Protein AF-E3FJJ0-F1 (afdb_monomer_lite)

pLDDT: mean 83.26, std 15.56, range [29.94, 98.06]

Secondary structure (DSSP, 8-state):
--GGG-SEE---EE-TTS-EEEEEE-TT-TTTSEEEEEE-TTS-EEEEEEETTTTEEEEEESSTT---HHHHHHHGGG-TTPEEEEEE-S--------------PPPHHHHHHHHHHHHHHH-HHHHHHS---HHHHHHHHHHHHHHHHHTTT--SSPPPPS--SSHHHHHHHHHHHHHHHHHHHHSTTTHHHHHHHHHHHHHHHHHHHHT-

Structure (mmCIF, N/CA/C/O backbone):
data_AF-E3FJJ0-F1
#
_entry.id   AF-E3FJJ0-F1
#
loop_
_atom_site.group_PDB
_atom_site.id
_atom_site.type_symbol
_atom_site.label_atom_id
_atom_site.label_alt_id
_atom_site.label_comp_id
_atom_site.label_asym_id
_atom_site.label_entity_id
_atom_site.label_seq_id
_atom_site.pdbx_PDB_ins_code
_atom_site.Cartn_x
_atom_site.Cartn_y
_atom_site.Cartn_z
_atom_site.occupancy
_atom_site.B_iso_or_equiv
_atom_site.auth_seq_id
_atom_site.auth_comp_id
_atom_site.auth_asym_id
_atom_site.auth_atom_id
_atom_site.pdbx_PDB_model_num
ATOM 1 N N . MET A 1 1 ? 20.495 -14.506 -7.116 1.00 55.94 1 MET A N 1
ATOM 2 C CA . MET A 1 1 ? 20.223 -13.178 -6.521 1.00 55.94 1 MET A CA 1
ATOM 3 C C . MET A 1 1 ? 18.806 -12.677 -6.814 1.00 55.94 1 MET A C 1
ATOM 5 O O . MET A 1 1 ? 18.034 -12.691 -5.878 1.00 55.94 1 MET A O 1
ATOM 9 N N . PHE A 1 2 ? 18.407 -12.335 -8.053 1.00 54.75 2 PHE A N 1
ATOM 10 C CA . PHE A 1 2 ? 17.029 -11.868 -8.350 1.00 54.75 2 PHE A CA 1
ATOM 11 C C . PHE A 1 2 ? 15.942 -12.953 -8.187 1.00 54.75 2 PHE A C 1
ATOM 13 O O . PHE A 1 2 ? 14.999 -12.770 -7.432 1.00 54.75 2 PHE A O 1
ATOM 20 N N . VAL A 1 3 ? 16.098 -14.121 -8.824 1.00 53.50 3 VAL A N 1
ATOM 21 C CA . VAL A 1 3 ? 15.109 -15.226 -8.748 1.00 53.50 3 VAL A CA 1
ATOM 22 C C . VAL A 1 3 ? 14.965 -15.773 -7.319 1.00 53.50 3 VAL A C 1
ATOM 24 O O . VAL A 1 3 ? 13.879 -16.120 -6.871 1.00 53.50 3 VAL A O 1
ATOM 27 N N . GLU A 1 4 ? 16.062 -15.770 -6.562 1.00 58.56 4 GLU A N 1
ATOM 28 C CA . GLU A 1 4 ? 16.095 -16.189 -5.154 1.00 58.56 4 GLU A CA 1
ATOM 29 C C . GLU A 1 4 ? 15.441 -15.176 -4.201 1.00 58.56 4 GLU A C 1
ATOM 31 O O . GLU A 1 4 ? 15.345 -15.443 -3.002 1.00 58.56 4 GLU A O 1
ATOM 36 N N . SER A 1 5 ? 15.048 -14.002 -4.704 1.00 57.12 5 SER A N 1
ATOM 37 C CA . SER A 1 5 ? 14.314 -12.984 -3.956 1.00 57.12 5 SER A CA 1
ATOM 38 C C . SER A 1 5 ? 12.801 -13.120 -4.101 1.00 57.12 5 SER A C 1
ATOM 40 O O . SER A 1 5 ? 12.104 -12.401 -3.414 1.00 57.12 5 SER A O 1
ATOM 42 N N . PHE A 1 6 ? 12.264 -14.042 -4.906 1.00 67.06 6 PHE A N 1
ATOM 43 C CA . PHE A 1 6 ? 10.812 -14.212 -5.096 1.00 67.06 6 PHE A CA 1
ATOM 44 C C . PHE A 1 6 ? 10.247 -15.450 -4.390 1.00 67.06 6 PHE A C 1
ATOM 46 O O . PHE A 1 6 ? 9.400 -16.157 -4.925 1.00 67.06 6 PHE A O 1
ATOM 53 N N . THR A 1 7 ? 10.698 -15.745 -3.170 1.00 68.12 7 THR A N 1
ATOM 54 C CA . THR A 1 7 ? 10.050 -16.818 -2.386 1.00 68.12 7 THR A CA 1
ATOM 55 C C . THR A 1 7 ? 8.663 -16.412 -1.883 1.00 68.12 7 THR A C 1
ATOM 57 O O . THR A 1 7 ? 7.837 -17.271 -1.593 1.00 68.12 7 THR A O 1
ATOM 60 N N . VAL A 1 8 ? 8.420 -15.103 -1.773 1.00 74.25 8 VAL A N 1
ATOM 61 C CA . VAL A 1 8 ? 7.126 -14.483 -1.486 1.00 74.25 8 VAL A CA 1
ATOM 62 C C . VAL A 1 8 ? 6.927 -13.373 -2.508 1.00 74.25 8 VAL A C 1
ATOM 64 O O . VAL A 1 8 ? 7.844 -12.582 -2.727 1.00 74.25 8 VAL A O 1
ATOM 67 N N . THR A 1 9 ? 5.750 -13.311 -3.121 1.00 81.50 9 THR A N 1
ATOM 68 C CA . THR A 1 9 ? 5.342 -12.232 -4.027 1.00 81.50 9 THR A CA 1
ATOM 69 C C . THR A 1 9 ? 4.331 -11.333 -3.331 1.00 81.50 9 THR A C 1
ATOM 71 O O . THR A 1 9 ? 3.422 -11.828 -2.662 1.00 81.50 9 THR A O 1
ATOM 74 N N . ALA A 1 10 ? 4.471 -10.025 -3.515 1.00 82.06 10 ALA A N 1
ATOM 75 C CA . ALA A 1 10 ? 3.417 -9.071 -3.208 1.00 82.06 10 ALA A CA 1
ATOM 76 C C . ALA A 1 10 ? 2.239 -9.238 -4.181 1.00 82.06 10 ALA A C 1
ATOM 78 O O . ALA A 1 10 ? 2.319 -9.996 -5.155 1.00 82.06 10 ALA A O 1
ATOM 79 N N . THR A 1 11 ? 1.158 -8.497 -3.944 1.00 80.56 11 THR A N 1
ATOM 80 C CA . THR A 1 11 ? 0.045 -8.433 -4.895 1.00 80.56 11 THR A CA 1
ATOM 81 C C . THR A 1 11 ? 0.529 -7.802 -6.208 1.00 80.56 11 THR A C 1
ATOM 83 O O . THR A 1 11 ? 1.066 -6.691 -6.168 1.00 80.56 11 THR A O 1
ATOM 86 N N . PRO A 1 12 ? 0.361 -8.470 -7.367 1.00 86.44 12 PRO A N 1
ATOM 87 C CA . PRO A 1 12 ? 0.659 -7.864 -8.660 1.00 86.44 12 PRO A CA 1
ATOM 88 C C . PRO A 1 12 ? -0.188 -6.610 -8.881 1.00 86.44 12 PRO A C 1
ATOM 90 O O . PRO A 1 12 ? -1.366 -6.582 -8.522 1.00 86.44 12 PRO A O 1
ATOM 93 N N . VAL A 1 13 ? 0.396 -5.591 -9.502 1.00 87.88 13 VAL A N 1
ATOM 94 C CA . VAL A 1 13 ? -0.273 -4.315 -9.772 1.00 87.88 13 VAL A CA 1
ATOM 95 C C . VAL A 1 13 ? -0.387 -4.129 -11.276 1.00 87.88 13 VAL A C 1
ATOM 97 O O . VAL A 1 13 ? 0.613 -4.202 -11.987 1.00 87.88 13 VAL A O 1
ATOM 100 N N . LEU A 1 14 ? -1.609 -3.905 -11.755 1.00 87.75 14 LEU A N 1
ATOM 101 C CA . LEU A 1 14 ? -1.843 -3.442 -13.117 1.00 87.75 14 LEU A CA 1
ATOM 102 C C . LEU A 1 14 ? -1.582 -1.935 -13.145 1.00 87.75 14 LEU A C 1
ATOM 104 O O . LEU A 1 14 ? -2.262 -1.186 -12.449 1.00 87.75 14 LEU A O 1
ATOM 108 N N . LEU A 1 15 ? -0.588 -1.520 -13.918 1.00 88.75 15 LEU A N 1
ATOM 109 C CA . LEU A 1 15 ? -0.223 -0.123 -14.103 1.00 88.75 15 LEU A CA 1
ATOM 110 C C . LEU A 1 15 ? -1.226 0.563 -15.033 1.00 88.75 15 LEU A C 1
ATOM 112 O O . LEU A 1 15 ? -1.860 -0.076 -15.882 1.00 88.75 15 LEU A O 1
ATOM 116 N N . LYS A 1 16 ? -1.362 1.883 -14.912 1.00 84.31 16 LYS A N 1
ATOM 117 C CA . LYS A 1 16 ? -2.322 2.658 -15.714 1.00 84.31 16 LYS A CA 1
ATOM 118 C C . LYS A 1 16 ? -1.991 2.678 -17.203 1.00 84.31 16 LYS A C 1
ATOM 120 O O . LYS A 1 16 ? -2.891 2.853 -18.020 1.00 84.31 16 LYS A O 1
ATOM 125 N N . ASP A 1 17 ? -0.727 2.472 -17.555 1.00 80.00 17 ASP A N 1
ATOM 126 C CA . ASP A 1 17 ? -0.265 2.317 -18.937 1.00 80.00 17 ASP A CA 1
ATOM 127 C C . ASP A 1 17 ? -0.516 0.908 -19.515 1.00 80.00 17 ASP A C 1
ATOM 129 O O . ASP A 1 17 ? -0.184 0.639 -20.671 1.00 80.00 17 ASP A O 1
ATOM 133 N N . GLY A 1 18 ? -1.137 0.016 -18.736 1.00 84.06 18 GLY A N 1
ATOM 134 C CA . GLY A 1 18 ? -1.428 -1.365 -19.109 1.00 84.06 18 GLY A CA 1
ATOM 135 C C . GLY A 1 18 ? -0.291 -2.345 -18.818 1.00 84.06 18 GLY A C 1
ATOM 136 O O . GLY A 1 18 ? -0.446 -3.534 -19.102 1.00 84.06 18 GLY A O 1
ATOM 137 N N . GLY A 1 19 ? 0.833 -1.881 -18.263 1.00 88.56 19 GLY A N 1
ATOM 138 C CA . GLY A 1 19 ? 1.906 -2.739 -17.778 1.00 88.56 19 GLY A CA 1
ATOM 139 C C . GLY A 1 19 ? 1.531 -3.503 -16.507 1.00 88.56 19 GLY A C 1
ATOM 140 O O . GLY A 1 19 ? 0.537 -3.221 -15.840 1.00 88.56 19 GLY A O 1
ATOM 141 N N . ILE A 1 20 ? 2.346 -4.488 -16.143 1.00 90.62 20 ILE A N 1
ATOM 142 C CA . ILE A 1 20 ? 2.210 -5.246 -14.898 1.00 90.62 20 ILE A CA 1
ATOM 143 C C . ILE A 1 20 ? 3.471 -5.051 -14.070 1.00 90.62 20 ILE A C 1
ATOM 145 O O . ILE A 1 20 ? 4.582 -5.324 -14.528 1.00 90.62 20 ILE A O 1
ATOM 149 N N . PHE A 1 21 ? 3.284 -4.636 -12.824 1.00 92.56 21 PHE A N 1
ATOM 150 C CA . PHE A 1 21 ? 4.319 -4.602 -11.808 1.00 92.56 21 PHE A CA 1
ATOM 151 C C . PHE A 1 21 ? 4.179 -5.798 -10.861 1.00 92.56 21 PHE A C 1
ATOM 153 O O . PHE A 1 21 ? 3.092 -6.125 -10.381 1.00 92.56 21 PHE A O 1
ATOM 160 N N . LEU A 1 22 ? 5.310 -6.418 -10.543 1.00 91.44 22 LEU A N 1
ATOM 161 C CA . LEU A 1 22 ? 5.437 -7.475 -9.550 1.00 91.44 22 LEU A CA 1
ATOM 162 C C . LEU A 1 22 ? 6.608 -7.146 -8.628 1.00 91.44 22 LEU A C 1
ATOM 164 O O . LEU A 1 22 ? 7.686 -6.792 -9.099 1.00 91.44 22 LEU A O 1
ATOM 168 N N . ASP A 1 23 ? 6.455 -7.352 -7.326 1.00 91.25 23 ASP A N 1
ATOM 169 C CA . ASP A 1 23 ? 7.599 -7.401 -6.423 1.00 91.25 23 ASP A CA 1
ATOM 170 C C . ASP A 1 23 ? 7.531 -8.588 -5.472 1.00 91.25 23 ASP A C 1
ATOM 172 O O . ASP A 1 23 ? 6.503 -9.250 -5.325 1.00 91.25 23 ASP A O 1
ATOM 176 N N . GLY A 1 24 ? 8.667 -8.901 -4.868 1.00 87.06 24 GLY A N 1
ATOM 177 C CA . GLY A 1 24 ? 8.796 -10.035 -3.975 1.00 87.06 24 GLY A CA 1
ATOM 178 C C . GLY A 1 24 ? 10.035 -9.958 -3.105 1.00 87.06 24 GLY A C 1
ATOM 179 O O . GLY A 1 24 ? 10.915 -9.115 -3.301 1.00 87.06 24 GLY A O 1
ATOM 180 N N . TRP A 1 25 ? 10.074 -10.824 -2.100 1.00 88.06 25 TRP A N 1
ATOM 181 C CA . TRP A 1 25 ? 11.173 -10.920 -1.144 1.00 88.06 25 TRP A CA 1
ATOM 182 C C . TRP A 1 25 ? 11.403 -12.347 -0.636 1.00 88.06 25 TRP A C 1
ATOM 184 O O . TRP A 1 25 ? 10.596 -13.273 -0.802 1.00 88.06 25 TRP A O 1
ATOM 194 N N . ARG A 1 26 ? 12.539 -12.515 0.046 1.00 81.94 26 ARG A N 1
ATOM 195 C CA . ARG A 1 26 ? 12.822 -13.705 0.854 1.00 81.94 26 ARG A CA 1
ATOM 196 C C . ARG A 1 26 ? 11.934 -13.741 2.092 1.00 81.94 26 ARG A C 1
ATOM 198 O O . ARG A 1 26 ? 11.801 -12.718 2.759 1.00 81.94 26 ARG A O 1
ATOM 205 N N . VAL A 1 27 ? 11.371 -14.901 2.436 1.00 78.38 27 VAL A N 1
ATOM 206 C CA . VAL A 1 27 ? 10.541 -15.088 3.647 1.00 78.38 27 VAL A CA 1
ATOM 207 C C . VAL A 1 27 ? 11.200 -14.433 4.868 1.00 78.38 27 VAL A C 1
ATOM 209 O O . VAL A 1 27 ? 12.319 -14.780 5.225 1.00 78.38 27 VAL A O 1
ATOM 212 N N . GLY A 1 28 ? 10.503 -13.483 5.502 1.00 75.62 28 GLY A N 1
ATOM 213 C CA . GLY A 1 28 ? 10.994 -12.756 6.683 1.00 75.62 28 GLY A CA 1
ATOM 214 C C . GLY A 1 28 ? 11.868 -11.523 6.402 1.00 75.62 28 GLY A C 1
ATOM 215 O O . GLY A 1 28 ? 12.219 -10.819 7.344 1.00 75.62 28 GLY A O 1
ATOM 216 N N . TYR A 1 29 ? 12.175 -11.215 5.137 1.00 77.50 29 TYR A N 1
ATOM 217 C CA . TYR A 1 29 ? 13.139 -10.179 4.733 1.00 77.50 29 TYR A CA 1
ATOM 218 C C . TYR A 1 29 ? 12.563 -9.159 3.733 1.00 77.50 29 TYR A C 1
ATOM 220 O O . TYR A 1 29 ? 13.276 -8.683 2.845 1.00 77.50 29 TYR A O 1
ATOM 228 N N . SER A 1 30 ? 11.287 -8.786 3.882 1.00 74.44 30 SER A N 1
ATOM 229 C CA . SER A 1 30 ? 10.591 -7.841 2.983 1.00 74.44 30 SER A CA 1
ATOM 230 C C . SER A 1 30 ? 11.259 -6.469 2.859 1.00 74.44 30 SER A C 1
ATOM 232 O O . SER A 1 30 ? 11.130 -5.812 1.828 1.00 74.44 30 SER A O 1
ATOM 234 N N . GLY A 1 31 ? 12.011 -6.055 3.882 1.00 74.38 31 GLY A N 1
ATOM 235 C CA . GLY A 1 31 ? 12.781 -4.812 3.889 1.00 74.38 31 GLY A CA 1
ATOM 236 C C . GLY A 1 31 ? 14.275 -4.963 3.595 1.00 74.38 31 GLY A C 1
ATOM 237 O O . GLY A 1 31 ? 14.975 -3.966 3.710 1.00 74.38 31 GLY A O 1
ATOM 238 N N . GLN A 1 32 ? 14.787 -6.166 3.289 1.00 73.12 32 GLN A N 1
ATOM 239 C CA . GLN A 1 32 ? 16.240 -6.407 3.194 1.00 73.12 32 GLN A CA 1
ATOM 240 C C . GLN A 1 32 ? 16.717 -6.987 1.852 1.00 73.12 32 GLN A C 1
ATOM 242 O O . GLN A 1 32 ? 17.761 -6.583 1.349 1.00 73.12 32 GLN A O 1
ATOM 247 N N . HIS A 1 33 ? 15.958 -7.909 1.252 1.00 76.12 33 HIS A N 1
ATOM 248 C CA . HIS A 1 33 ? 16.325 -8.556 -0.017 1.00 76.12 33 HIS A CA 1
ATOM 249 C C . HIS A 1 33 ? 15.103 -8.690 -0.918 1.00 76.12 33 HIS A C 1
ATOM 251 O O . HIS A 1 33 ? 14.601 -9.793 -1.160 1.00 76.12 33 HIS A O 1
ATOM 257 N N . ALA A 1 34 ? 14.610 -7.546 -1.378 1.00 87.25 34 ALA A N 1
ATOM 258 C CA . ALA A 1 34 ? 13.439 -7.463 -2.232 1.00 87.25 34 ALA A CA 1
ATOM 259 C C . ALA A 1 34 ? 13.839 -7.216 -3.689 1.00 87.25 34 ALA A C 1
ATOM 261 O O . ALA A 1 34 ? 14.862 -6.591 -3.975 1.00 87.25 34 ALA A O 1
ATOM 262 N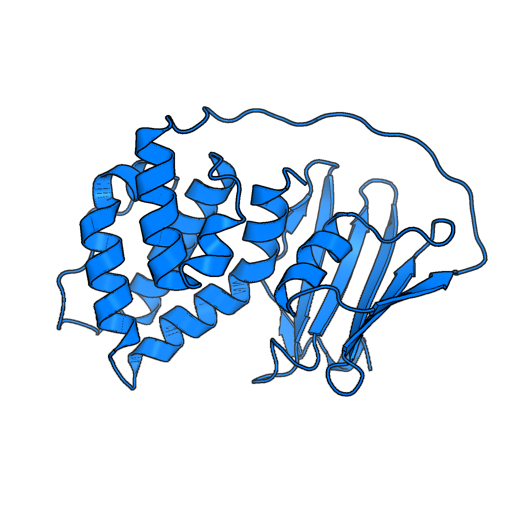 N . ALA A 1 35 ? 13.011 -7.693 -4.605 1.00 90.00 35 ALA A N 1
ATOM 263 C CA . ALA A 1 35 ? 13.167 -7.508 -6.033 1.00 90.00 35 ALA A CA 1
ATOM 264 C C . ALA A 1 35 ? 11.846 -7.054 -6.654 1.00 90.00 35 ALA A C 1
ATOM 266 O O . ALA A 1 35 ? 10.778 -7.402 -6.157 1.00 90.00 35 ALA A O 1
ATOM 267 N N . ALA A 1 36 ? 11.933 -6.280 -7.728 1.00 91.81 36 ALA A N 1
ATOM 268 C CA . ALA A 1 36 ? 10.800 -5.781 -8.489 1.00 91.81 36 ALA A CA 1
ATOM 269 C C . ALA A 1 36 ? 10.988 -6.074 -9.977 1.00 91.81 36 ALA A C 1
ATOM 271 O O . ALA A 1 36 ? 12.112 -6.096 -10.479 1.00 91.81 36 ALA A O 1
ATOM 272 N N . PHE A 1 37 ? 9.881 -6.280 -10.672 1.00 90.69 37 PHE A N 1
ATOM 273 C CA . PHE A 1 37 ? 9.799 -6.527 -12.099 1.00 90.69 37 PHE A CA 1
ATOM 274 C C . PHE A 1 37 ? 8.647 -5.716 -12.683 1.00 90.69 37 PHE A C 1
ATOM 276 O O . PHE A 1 37 ? 7.576 -5.634 -12.083 1.00 90.69 37 PHE A O 1
ATOM 283 N N . VAL A 1 38 ? 8.869 -5.143 -13.856 1.00 90.81 38 VAL A N 1
ATOM 284 C CA . VAL A 1 38 ? 7.849 -4.480 -14.663 1.00 90.81 38 VAL A CA 1
ATOM 285 C C . VAL A 1 38 ? 7.869 -5.106 -16.042 1.00 90.81 38 VAL A C 1
ATOM 287 O O . VAL A 1 38 ? 8.940 -5.268 -16.632 1.00 90.81 38 VAL A O 1
ATOM 290 N N . HIS A 1 39 ? 6.686 -5.421 -16.550 1.00 88.94 39 HIS A N 1
ATOM 291 C CA . HIS A 1 39 ? 6.464 -5.730 -17.952 1.00 88.94 39 HIS A CA 1
ATOM 292 C C . HIS A 1 39 ? 5.472 -4.724 -18.523 1.00 88.94 39 HIS A C 1
ATOM 294 O O . HIS A 1 39 ? 4.305 -4.735 -18.136 1.00 88.94 39 HIS A O 1
ATOM 300 N N . ASP A 1 40 ? 5.940 -3.850 -19.406 1.00 86.19 40 ASP A N 1
ATOM 301 C CA . ASP A 1 40 ? 5.101 -2.837 -20.042 1.00 86.19 40 ASP A CA 1
ATOM 302 C C . ASP A 1 40 ? 4.176 -3.476 -21.084 1.00 86.19 40 ASP A C 1
ATOM 304 O O . ASP A 1 40 ? 4.490 -4.512 -21.678 1.00 86.19 40 ASP A O 1
ATOM 308 N N . ALA A 1 41 ? 3.063 -2.806 -21.384 1.00 84.69 41 ALA A N 1
ATOM 309 C CA . ALA A 1 41 ? 2.149 -3.220 -22.449 1.00 84.69 41 ALA A CA 1
ATOM 310 C C . ALA A 1 41 ? 2.811 -3.268 -23.842 1.00 84.69 41 ALA A C 1
ATOM 312 O O . ALA A 1 41 ? 2.355 -4.001 -24.721 1.00 84.69 41 ALA A O 1
ATOM 313 N N . ASP A 1 42 ? 3.887 -2.503 -24.054 1.00 80.25 42 ASP A N 1
ATOM 314 C CA . ASP A 1 42 ? 4.672 -2.501 -25.293 1.00 80.25 42 ASP A CA 1
ATOM 315 C C . ASP A 1 42 ? 5.741 -3.611 -25.351 1.00 80.25 42 ASP A C 1
ATOM 317 O O . ASP A 1 42 ? 6.485 -3.712 -26.330 1.00 80.25 42 ASP A O 1
ATOM 321 N N . GLY A 1 43 ? 5.791 -4.473 -24.332 1.00 80.19 43 GLY A N 1
ATOM 322 C CA . GLY A 1 43 ? 6.674 -5.629 -24.249 1.00 80.19 43 GLY A CA 1
ATOM 323 C C . GLY A 1 43 ? 8.028 -5.353 -23.594 1.00 80.19 43 GLY A C 1
ATOM 324 O O . GLY A 1 43 ? 8.787 -6.306 -23.399 1.00 80.19 43 GLY A O 1
ATOM 325 N N . ARG A 1 44 ? 8.342 -4.100 -23.230 1.00 82.44 44 ARG A N 1
ATOM 326 C CA . ARG A 1 44 ? 9.582 -3.768 -22.508 1.00 82.44 44 ARG A CA 1
ATOM 327 C C . ARG A 1 44 ? 9.588 -4.381 -21.118 1.00 82.44 44 ARG A C 1
ATOM 329 O O . ARG A 1 44 ? 8.539 -4.603 -20.506 1.00 82.44 44 ARG A O 1
ATOM 336 N N . THR A 1 45 ? 10.786 -4.636 -20.600 1.00 85.69 45 THR A N 1
ATOM 337 C CA . THR A 1 45 ? 10.935 -5.144 -19.234 1.00 85.69 45 THR A CA 1
ATOM 338 C C . THR A 1 45 ? 11.932 -4.343 -18.421 1.00 85.69 45 THR A C 1
ATOM 340 O O . THR A 1 45 ? 12.968 -3.893 -18.910 1.00 85.69 45 THR A O 1
ATOM 343 N N . TYR A 1 46 ? 11.616 -4.194 -17.141 1.00 88.62 46 TYR A N 1
ATOM 344 C CA . TYR A 1 46 ? 12.496 -3.578 -16.163 1.00 88.62 46 TYR A CA 1
ATOM 345 C C . TYR A 1 46 ? 12.562 -4.472 -14.938 1.00 88.62 46 TYR A C 1
ATOM 347 O O . TYR A 1 46 ? 11.580 -5.095 -14.542 1.00 88.62 46 TYR A O 1
ATOM 355 N N . ALA A 1 47 ? 13.724 -4.522 -14.310 1.00 88.56 47 ALA A N 1
ATOM 356 C CA . ALA A 1 47 ? 13.924 -5.262 -13.081 1.00 88.56 47 ALA A CA 1
ATOM 357 C C . ALA A 1 47 ? 14.717 -4.417 -12.093 1.00 88.56 47 ALA A C 1
ATOM 359 O O . ALA A 1 47 ? 15.537 -3.579 -12.468 1.00 88.56 47 ALA A O 1
ATOM 360 N N . ALA A 1 48 ? 14.509 -4.649 -10.809 1.00 89.94 48 ALA A N 1
ATOM 361 C CA . ALA A 1 48 ? 15.347 -4.077 -9.777 1.00 89.94 48 ALA A CA 1
ATOM 362 C C . ALA A 1 48 ? 15.505 -5.021 -8.594 1.00 89.94 48 ALA A C 1
ATOM 364 O O . ALA A 1 48 ? 14.674 -5.892 -8.349 1.00 89.94 48 ALA A O 1
ATOM 365 N N . TYR A 1 49 ? 16.586 -4.833 -7.850 1.00 88.31 49 TYR A N 1
ATOM 366 C CA . TYR A 1 49 ? 16.855 -5.527 -6.599 1.00 88.31 49 TYR A CA 1
ATOM 367 C C . TYR A 1 49 ? 17.416 -4.539 -5.576 1.00 88.31 49 TYR A C 1
ATOM 369 O O . TYR A 1 49 ? 18.239 -3.686 -5.917 1.00 88.31 49 TYR A O 1
ATOM 377 N N . PHE A 1 50 ? 16.958 -4.657 -4.332 1.00 88.38 50 PHE A N 1
ATOM 378 C CA . PHE A 1 50 ? 17.440 -3.868 -3.208 1.00 88.38 50 PHE A CA 1
ATOM 379 C C . PHE A 1 50 ? 18.499 -4.642 -2.424 1.00 88.38 50 PHE A C 1
ATOM 381 O O . PHE A 1 50 ? 18.236 -5.726 -1.902 1.00 88.38 50 PHE A O 1
ATOM 388 N N . ASP A 1 51 ? 19.684 -4.048 -2.328 1.00 83.00 51 ASP A N 1
ATOM 389 C CA . ASP A 1 51 ? 20.795 -4.498 -1.502 1.00 83.00 51 ASP A CA 1
ATOM 390 C C . ASP A 1 51 ? 20.791 -3.717 -0.182 1.00 83.00 51 ASP A C 1
ATOM 392 O O . ASP A 1 51 ? 21.281 -2.584 -0.118 1.00 83.00 51 ASP A O 1
ATOM 396 N N . ALA A 1 52 ? 20.231 -4.312 0.872 1.00 81.44 52 ALA A N 1
ATOM 397 C CA . ALA A 1 52 ? 20.164 -3.668 2.180 1.00 81.44 52 ALA A CA 1
ATOM 398 C C . ALA A 1 52 ? 21.517 -3.494 2.867 1.00 81.44 52 ALA A C 1
ATOM 400 O O . ALA A 1 52 ? 21.662 -2.565 3.658 1.00 81.44 52 ALA A O 1
ATOM 401 N N . GLU A 1 53 ? 22.513 -4.332 2.565 1.00 81.62 53 GLU A N 1
ATOM 402 C CA . GLU A 1 53 ? 23.854 -4.181 3.145 1.00 81.62 53 GLU A CA 1
ATOM 403 C C . GLU A 1 53 ? 24.508 -2.886 2.668 1.00 81.62 53 GLU A C 1
ATOM 405 O O . GLU A 1 53 ? 25.282 -2.257 3.389 1.00 81.62 53 GLU A O 1
ATOM 410 N N . ARG A 1 54 ? 24.186 -2.479 1.437 1.00 78.19 54 ARG A N 1
ATOM 411 C CA . ARG A 1 54 ? 24.757 -1.293 0.797 1.00 78.19 54 ARG A CA 1
ATOM 412 C C . ARG A 1 54 ? 23.795 -0.115 0.729 1.00 78.19 54 ARG A C 1
ATOM 414 O O . ARG A 1 54 ? 24.221 0.961 0.318 1.00 78.19 54 ARG A O 1
ATOM 421 N N . GLY A 1 55 ? 22.527 -0.315 1.086 1.00 83.19 55 GLY A N 1
ATOM 422 C CA . GLY A 1 55 ? 21.471 0.683 0.943 1.00 83.19 55 GLY A CA 1
ATOM 423 C C . GLY A 1 55 ? 21.289 1.128 -0.508 1.00 83.19 55 GLY A C 1
ATOM 424 O O . GLY A 1 55 ? 21.160 2.325 -0.759 1.00 83.19 55 GLY A O 1
ATOM 425 N N . LYS A 1 56 ? 21.340 0.191 -1.469 1.00 84.44 56 LYS A N 1
ATOM 426 C CA . LYS A 1 56 ? 21.283 0.507 -2.909 1.00 84.44 56 LYS A CA 1
ATOM 427 C C . LYS A 1 56 ? 20.180 -0.244 -3.629 1.00 84.44 56 LYS A C 1
ATOM 429 O O . LYS A 1 56 ? 20.003 -1.442 -3.426 1.00 84.44 56 LYS A O 1
ATOM 434 N N . VAL A 1 57 ? 19.506 0.439 -4.547 1.00 87.00 57 VAL A N 1
ATOM 435 C CA . VAL A 1 57 ? 18.659 -0.190 -5.563 1.00 87.00 57 VAL A CA 1
ATOM 436 C C . VAL A 1 57 ? 19.482 -0.339 -6.830 1.00 87.00 57 VAL A C 1
ATOM 438 O O . VAL A 1 57 ? 19.993 0.634 -7.378 1.00 87.00 57 VAL A O 1
ATOM 441 N N . ILE A 1 58 ? 19.602 -1.570 -7.308 1.00 86.75 58 ILE A N 1
ATOM 442 C CA . ILE A 1 58 ? 20.221 -1.877 -8.593 1.00 86.75 58 ILE A CA 1
ATOM 443 C C . ILE A 1 58 ? 19.085 -2.109 -9.580 1.00 86.75 58 ILE A C 1
ATOM 445 O O . ILE A 1 58 ? 18.338 -3.072 -9.422 1.00 86.75 58 ILE A O 1
ATOM 449 N N . SER A 1 59 ? 18.950 -1.229 -10.569 1.00 85.19 59 SER A N 1
ATOM 450 C CA . SER A 1 59 ? 17.914 -1.291 -11.599 1.00 85.19 59 SER A CA 1
ATOM 451 C C . SER A 1 59 ? 18.511 -1.663 -12.957 1.00 85.19 59 SER A C 1
ATOM 453 O O . SER A 1 59 ? 19.602 -1.218 -13.321 1.00 85.19 59 SER A O 1
ATOM 455 N N . PHE A 1 60 ? 17.771 -2.491 -13.683 1.00 83.62 60 PHE A N 1
ATOM 456 C CA . PHE A 1 60 ? 18.045 -3.008 -15.014 1.00 83.62 60 PHE A CA 1
ATOM 457 C C . PHE A 1 60 ? 16.845 -2.683 -15.904 1.00 83.62 60 PHE A C 1
ATOM 459 O O . PHE A 1 60 ? 15.702 -2.782 -15.450 1.00 83.62 60 PHE A O 1
ATOM 466 N N . GLY A 1 61 ? 17.082 -2.325 -17.159 1.00 73.06 61 GLY A N 1
ATOM 467 C CA . GLY A 1 61 ? 15.992 -2.127 -18.105 1.00 73.06 61 GLY A CA 1
ATOM 468 C C . GLY A 1 61 ? 16.445 -1.600 -19.454 1.00 73.06 61 GLY A C 1
ATOM 469 O O . GLY A 1 61 ? 17.589 -1.166 -19.620 1.00 73.06 61 GLY A O 1
ATOM 470 N N . ASP A 1 62 ? 15.499 -1.619 -20.387 1.00 63.50 62 ASP A N 1
ATOM 471 C CA . ASP A 1 62 ? 15.739 -1.362 -21.809 1.00 63.50 62 ASP A CA 1
ATOM 472 C C . ASP A 1 62 ? 16.047 0.118 -22.124 1.00 63.50 62 ASP A C 1
ATOM 474 O O . ASP A 1 62 ? 16.622 0.430 -23.164 1.00 63.50 62 ASP A O 1
ATOM 478 N N . VAL A 1 63 ? 15.712 1.068 -21.235 1.00 59.56 63 VAL A N 1
ATOM 479 C CA . VAL A 1 63 ? 15.816 2.512 -21.527 1.00 59.56 63 VAL A CA 1
ATOM 480 C C . VAL A 1 63 ? 16.956 3.201 -20.769 1.00 59.56 63 VAL A C 1
ATOM 482 O O . VAL A 1 63 ? 16.803 3.650 -19.635 1.00 59.56 63 VAL A O 1
ATOM 485 N N . GLY A 1 64 ? 18.087 3.388 -21.459 1.00 54.22 64 GLY A N 1
ATOM 486 C CA . GLY A 1 64 ? 18.910 4.613 -21.425 1.00 54.22 64 GLY A CA 1
ATOM 487 C C . GLY A 1 64 ? 19.359 5.177 -20.070 1.00 54.22 64 GLY A C 1
ATOM 488 O O . GLY A 1 64 ? 19.591 6.381 -19.975 1.00 54.22 64 GLY A O 1
ATOM 489 N N . GLY A 1 65 ? 19.461 4.357 -19.022 1.00 59.03 65 GLY A N 1
ATOM 490 C CA . GLY A 1 65 ? 19.814 4.839 -17.687 1.00 59.03 65 GLY A CA 1
ATOM 491 C C . GLY A 1 65 ? 18.720 5.694 -17.035 1.00 59.03 65 GLY A C 1
ATOM 492 O O . GLY A 1 65 ? 19.031 6.643 -16.322 1.00 59.03 65 GLY A O 1
ATOM 493 N N . ARG A 1 66 ? 17.439 5.395 -17.273 1.00 69.81 66 ARG A N 1
ATOM 494 C CA . ARG A 1 66 ? 16.334 5.918 -16.454 1.00 69.81 66 ARG A CA 1
ATOM 495 C C . ARG A 1 66 ? 15.660 4.755 -15.743 1.00 69.81 66 ARG A C 1
ATOM 497 O O . ARG A 1 66 ? 15.448 3.700 -16.329 1.00 69.81 66 ARG A O 1
ATOM 504 N N . ILE A 1 67 ? 15.361 4.950 -14.469 1.00 82.75 67 ILE A N 1
ATOM 505 C CA . ILE A 1 67 ? 14.612 3.981 -13.675 1.00 82.75 67 ILE A CA 1
ATOM 506 C C . ILE A 1 67 ? 13.123 4.089 -14.036 1.00 82.75 67 ILE A C 1
ATOM 508 O O . ILE A 1 67 ? 12.619 5.176 -14.315 1.00 82.75 67 ILE A O 1
ATOM 512 N N . HIS A 1 68 ? 12.429 2.953 -14.074 1.00 87.44 68 HIS A N 1
ATOM 513 C CA . HIS A 1 68 ? 10.995 2.926 -14.350 1.00 87.44 68 HIS A CA 1
ATOM 514 C C . HIS A 1 68 ? 10.207 3.563 -13.184 1.00 87.44 68 HIS A C 1
ATOM 516 O O . HIS A 1 68 ? 10.505 3.226 -12.033 1.00 87.44 68 HIS A O 1
ATOM 522 N N . PRO A 1 69 ? 9.177 4.404 -13.415 1.00 88.62 69 PRO A N 1
ATOM 523 C CA . PRO A 1 69 ? 8.426 5.073 -12.341 1.00 88.62 69 PRO A CA 1
ATOM 524 C C . PRO A 1 69 ? 7.831 4.120 -11.291 1.00 88.62 69 PRO A C 1
ATOM 526 O O . PRO A 1 69 ? 7.870 4.402 -10.095 1.00 88.62 69 PRO A O 1
ATOM 529 N N . ALA A 1 70 ? 7.348 2.945 -11.709 1.00 89.81 70 ALA A N 1
ATOM 530 C CA . ALA A 1 70 ? 6.873 1.917 -10.776 1.00 89.81 70 ALA A CA 1
ATOM 531 C C . ALA A 1 70 ? 8.001 1.364 -9.875 1.00 89.81 70 ALA A C 1
ATOM 533 O O . ALA A 1 70 ? 7.786 1.097 -8.693 1.00 89.81 70 ALA A O 1
ATOM 534 N N . ILE A 1 71 ? 9.231 1.254 -10.398 1.00 90.50 71 ILE A N 1
ATOM 535 C CA . ILE A 1 71 ? 10.407 0.853 -9.611 1.00 90.50 71 ILE A CA 1
ATOM 536 C C . ILE A 1 71 ? 10.823 1.985 -8.661 1.00 90.50 71 ILE A C 1
ATOM 538 O O . ILE A 1 71 ? 11.169 1.709 -7.513 1.00 90.50 71 ILE A O 1
ATOM 542 N N . GLU A 1 72 ? 10.747 3.251 -9.080 1.00 89.31 72 GLU A N 1
ATOM 543 C CA . GLU A 1 72 ? 10.943 4.390 -8.169 1.00 89.31 72 GLU A CA 1
ATOM 544 C C . GLU A 1 72 ? 9.924 4.369 -7.021 1.00 89.31 72 GLU A C 1
ATOM 546 O O . GLU A 1 72 ? 10.291 4.557 -5.860 1.00 89.31 72 GLU A O 1
ATOM 551 N N . GLY A 1 73 ? 8.651 4.097 -7.331 1.00 88.12 73 GLY A N 1
ATOM 552 C CA . GLY A 1 73 ? 7.585 3.944 -6.342 1.00 88.12 73 GLY A CA 1
ATOM 553 C C . GLY A 1 73 ? 7.852 2.813 -5.360 1.00 88.12 73 GLY A C 1
ATOM 554 O O . GLY A 1 73 ? 7.793 3.014 -4.146 1.00 88.12 73 GLY A O 1
ATOM 555 N N . TRP A 1 74 ? 8.242 1.648 -5.871 1.00 91.75 74 TRP A N 1
ATOM 556 C CA . TRP A 1 74 ? 8.669 0.518 -5.053 1.00 91.75 74 TRP A CA 1
ATOM 557 C C . TRP A 1 74 ? 9.850 0.873 -4.145 1.00 91.75 74 TRP A C 1
ATOM 559 O O . TRP A 1 74 ? 9.794 0.571 -2.954 1.00 91.75 74 TRP A O 1
ATOM 569 N N . ALA A 1 75 ? 10.878 1.558 -4.657 1.00 90.06 75 ALA A N 1
ATOM 570 C CA . ALA A 1 75 ? 12.092 1.896 -3.910 1.00 90.06 75 ALA A CA 1
ATOM 571 C C . ALA A 1 75 ? 11.824 2.764 -2.666 1.00 90.06 75 ALA A C 1
ATOM 573 O O . ALA A 1 75 ? 12.539 2.645 -1.668 1.00 90.06 75 ALA A O 1
ATOM 574 N N . ARG A 1 76 ? 10.752 3.573 -2.663 1.00 87.75 76 ARG A N 1
ATOM 575 C CA . ARG A 1 76 ? 10.354 4.393 -1.501 1.00 87.75 76 ARG A CA 1
ATOM 576 C C . ARG A 1 76 ? 10.030 3.575 -0.251 1.00 87.75 76 ARG A C 1
ATOM 578 O O . ARG A 1 76 ? 10.054 4.113 0.857 1.00 87.75 76 ARG A O 1
ATOM 585 N N . ARG A 1 77 ? 9.782 2.266 -0.375 1.00 85.44 77 ARG A N 1
ATOM 586 C CA . ARG A 1 77 ? 9.559 1.394 0.788 1.00 85.44 77 ARG A CA 1
ATOM 587 C C . ARG A 1 77 ? 10.780 1.255 1.701 1.00 85.44 77 ARG A C 1
ATOM 589 O O . ARG A 1 77 ? 10.598 0.888 2.858 1.00 85.44 77 ARG A O 1
ATOM 596 N N . PHE A 1 78 ? 11.991 1.509 1.198 1.00 85.94 78 PHE A N 1
ATOM 597 C CA . PHE A 1 78 ? 13.240 1.269 1.931 1.00 85.94 78 PHE A CA 1
ATOM 598 C C . PHE A 1 78 ? 13.778 2.508 2.673 1.00 85.94 78 PHE A C 1
ATOM 600 O O . PHE A 1 78 ? 14.760 2.386 3.399 1.00 85.94 78 PHE A O 1
ATOM 607 N N . GLY A 1 79 ? 13.130 3.676 2.549 1.00 70.19 79 GLY A N 1
ATOM 608 C CA . GLY A 1 79 ? 13.500 4.907 3.267 1.00 70.19 79 GLY A CA 1
ATOM 609 C C . GLY A 1 79 ? 14.088 6.031 2.386 1.00 70.19 79 GLY A C 1
ATOM 610 O O . GLY A 1 79 ? 14.019 5.944 1.160 1.00 70.19 79 GLY A O 1
ATOM 611 N N . PRO A 1 80 ? 14.603 7.126 2.993 1.00 63.09 80 PRO A N 1
ATOM 612 C CA . PRO A 1 80 ? 15.146 8.300 2.287 1.00 63.09 80 PRO A CA 1
ATOM 613 C C . PRO A 1 80 ? 16.482 8.008 1.570 1.00 63.09 80 PRO A C 1
ATOM 615 O O . PRO A 1 80 ? 17.113 6.995 1.857 1.00 63.09 80 PRO A O 1
ATOM 618 N N . PRO A 1 81 ? 16.897 8.885 0.631 1.00 60.81 81 PRO A N 1
ATOM 619 C CA . PRO A 1 81 ? 17.154 8.505 -0.757 1.00 60.81 81 PRO A CA 1
ATOM 620 C C . PRO A 1 81 ? 18.094 7.302 -0.862 1.00 60.81 81 PRO A C 1
ATOM 622 O O . PRO A 1 81 ? 19.278 7.376 -0.543 1.00 60.81 81 PRO A O 1
ATOM 625 N N . VAL A 1 82 ? 17.529 6.195 -1.333 1.00 66.94 82 VAL A N 1
ATOM 626 C CA . VAL A 1 82 ? 18.285 4.998 -1.683 1.00 66.94 82 VAL A CA 1
ATOM 627 C C . VAL A 1 82 ? 19.148 5.310 -2.903 1.00 66.94 82 VAL A C 1
ATOM 629 O O . VAL A 1 82 ? 18.647 5.859 -3.886 1.00 66.94 82 VAL A O 1
ATOM 632 N N . ASP A 1 83 ? 20.427 4.941 -2.861 1.00 77.69 83 ASP A N 1
ATOM 633 C CA . ASP A 1 83 ? 21.315 5.094 -4.012 1.00 77.69 83 ASP A CA 1
ATOM 634 C C . ASP A 1 83 ? 20.819 4.202 -5.156 1.00 77.69 83 ASP A C 1
ATOM 636 O O . ASP A 1 83 ? 20.788 2.972 -5.039 1.00 77.69 83 ASP A O 1
ATOM 640 N N . ILE A 1 84 ? 20.457 4.816 -6.281 1.00 78.38 84 ILE A N 1
ATOM 641 C CA . ILE A 1 84 ? 20.028 4.093 -7.478 1.00 78.38 84 ILE A CA 1
ATOM 642 C C . ILE A 1 84 ? 21.241 3.873 -8.381 1.00 78.38 84 ILE A C 1
ATOM 644 O O . ILE A 1 84 ? 21.862 4.817 -8.868 1.00 78.38 84 ILE A O 1
ATOM 648 N N . ILE A 1 85 ? 21.559 2.607 -8.636 1.00 79.31 85 ILE A N 1
ATOM 649 C CA . ILE A 1 85 ? 22.546 2.189 -9.629 1.00 79.31 85 ILE A CA 1
ATOM 650 C C . ILE A 1 85 ? 21.802 1.673 -10.853 1.00 79.31 85 ILE A C 1
ATOM 652 O O . ILE A 1 85 ? 21.074 0.684 -10.779 1.00 79.31 85 ILE A O 1
ATOM 656 N N . LEU A 1 86 ? 22.043 2.312 -11.992 1.00 76.69 86 LEU A N 1
ATOM 657 C CA . LEU A 1 86 ? 21.478 1.927 -13.279 1.00 76.69 86 LEU A CA 1
ATOM 658 C C . LEU A 1 86 ? 22.461 1.029 -14.028 1.00 76.69 86 LEU A C 1
ATOM 660 O O . LEU A 1 86 ? 23.627 1.386 -14.211 1.00 76.69 86 LEU A O 1
ATOM 664 N N . LYS A 1 87 ? 21.990 -0.130 -14.481 1.00 72.62 87 LYS A N 1
ATOM 665 C CA . LYS A 1 87 ? 22.714 -1.009 -15.401 1.00 72.62 87 LYS A CA 1
ATOM 666 C C . LYS A 1 87 ? 21.922 -1.111 -16.699 1.00 72.62 87 LYS A C 1
ATOM 668 O O . LYS A 1 87 ? 20.812 -1.629 -16.703 1.00 72.62 87 LYS A O 1
ATOM 673 N N . ALA A 1 88 ? 22.495 -0.580 -17.776 1.00 58.53 88 ALA A N 1
ATOM 674 C CA . ALA A 1 88 ? 21.884 -0.610 -19.100 1.00 58.53 88 ALA A CA 1
ATOM 675 C C . ALA A 1 88 ? 22.132 -1.955 -19.802 1.00 58.53 88 ALA A C 1
ATOM 677 O O . ALA A 1 88 ? 23.236 -2.498 -19.711 1.00 58.53 88 ALA A O 1
ATOM 678 N N . ASP A 1 89 ? 21.129 -2.432 -20.536 1.00 53.34 89 ASP A N 1
ATOM 679 C CA . ASP A 1 89 ? 21.260 -3.462 -21.572 1.00 53.34 89 ASP A CA 1
ATOM 680 C C . ASP A 1 89 ? 21.379 -2.750 -22.948 1.00 53.34 89 ASP A C 1
ATOM 682 O O . ASP A 1 89 ? 20.665 -1.766 -23.161 1.00 53.34 89 ASP A O 1
ATOM 686 N N . PRO A 1 90 ? 22.290 -3.114 -23.882 1.00 41.75 90 PRO A N 1
ATOM 687 C CA . PRO A 1 90 ? 22.645 -2.252 -25.023 1.00 41.75 90 PRO A CA 1
ATOM 688 C C . PRO A 1 90 ? 21.604 -2.106 -26.149 1.00 41.75 90 PRO A C 1
ATOM 690 O O . PRO A 1 90 ? 21.944 -1.564 -27.204 1.00 41.75 90 PRO A O 1
ATOM 693 N N . ALA A 1 91 ? 20.366 -2.575 -25.994 1.00 39.03 91 ALA A N 1
ATOM 694 C CA . ALA A 1 91 ? 19.387 -2.591 -27.076 1.00 39.03 91 ALA A CA 1
ATOM 695 C C . ALA A 1 91 ? 18.206 -1.624 -26.853 1.00 39.03 91 ALA A C 1
ATOM 697 O O . ALA A 1 91 ? 17.295 -1.900 -26.089 1.00 39.03 91 ALA A O 1
ATOM 698 N N . ALA A 1 92 ? 18.182 -0.580 -27.696 1.00 42.75 92 ALA A N 1
ATOM 699 C CA . ALA A 1 92 ? 16.996 0.113 -28.230 1.00 42.75 92 ALA A CA 1
ATOM 700 C C . ALA A 1 92 ? 16.481 1.434 -27.595 1.00 42.75 92 ALA A C 1
ATOM 702 O O . ALA A 1 92 ? 16.924 1.923 -26.563 1.00 42.75 92 ALA A O 1
ATOM 703 N N . ARG A 1 93 ? 15.626 2.087 -28.406 1.00 44.81 93 ARG A N 1
ATOM 704 C CA . ARG A 1 93 ? 15.197 3.504 -28.455 1.00 44.81 93 ARG A CA 1
ATOM 705 C C . ARG A 1 93 ? 13.884 3.766 -27.693 1.00 44.81 93 ARG A C 1
ATOM 707 O O . ARG A 1 93 ? 13.040 2.887 -27.596 1.00 44.81 93 ARG A O 1
ATOM 714 N N . ALA A 1 94 ? 13.679 5.019 -27.269 1.00 38.44 94 ALA A N 1
ATOM 715 C CA . ALA A 1 94 ? 12.521 5.494 -26.493 1.00 38.44 94 ALA A CA 1
ATOM 716 C C . ALA A 1 94 ? 11.340 6.023 -27.342 1.00 38.44 94 ALA A C 1
ATOM 718 O O . ALA A 1 94 ? 11.575 6.606 -28.405 1.00 38.44 94 ALA A O 1
ATOM 719 N N . PRO A 1 95 ? 10.091 5.926 -26.831 1.00 39.81 95 PRO A N 1
ATOM 720 C CA . PRO A 1 95 ? 9.118 7.021 -26.987 1.00 39.81 95 PRO A CA 1
ATOM 721 C C . PRO A 1 95 ? 8.167 7.249 -25.774 1.00 39.81 95 PRO A C 1
ATOM 723 O O . PRO A 1 95 ? 8.421 6.767 -24.674 1.00 39.81 95 PRO A O 1
ATOM 726 N N . ALA A 1 96 ? 7.141 8.088 -26.000 1.00 30.97 96 ALA A N 1
ATOM 727 C CA . ALA A 1 96 ? 6.504 9.080 -25.119 1.00 30.97 96 ALA A CA 1
ATOM 728 C C . ALA A 1 96 ? 5.177 8.691 -24.406 1.00 30.97 96 ALA A C 1
ATOM 730 O O . ALA A 1 96 ? 4.505 7.746 -24.800 1.00 30.97 96 ALA A O 1
ATOM 731 N N . ASN A 1 97 ? 4.818 9.511 -23.398 1.00 34.12 97 ASN A N 1
ATOM 732 C CA . ASN A 1 97 ? 3.635 9.490 -22.503 1.00 34.12 97 ASN A CA 1
ATOM 733 C C . ASN A 1 97 ? 2.249 9.423 -23.181 1.00 34.12 97 ASN A C 1
ATOM 735 O O . ASN A 1 97 ? 2.130 9.926 -24.296 1.00 34.12 97 ASN A O 1
ATOM 739 N N . LEU A 1 98 ? 1.216 8.971 -22.424 1.00 31.00 98 LEU A N 1
ATOM 740 C CA . LEU A 1 98 ? -0.223 9.388 -22.380 1.00 31.00 98 LEU A CA 1
ATOM 741 C C . LEU A 1 98 ? -1.027 8.478 -21.371 1.00 31.00 98 LEU A C 1
ATOM 743 O O . LEU A 1 98 ? -0.408 7.593 -20.794 1.00 31.00 98 LEU A O 1
ATOM 747 N N . PRO A 1 99 ? -2.346 8.661 -21.097 1.00 29.94 99 PRO A N 1
ATOM 748 C CA . PRO A 1 99 ? -2.963 9.437 -20.003 1.00 29.94 99 PRO A CA 1
ATOM 749 C C . PRO A 1 99 ? -3.733 8.611 -18.921 1.00 29.94 99 PRO A C 1
ATOM 751 O O . PRO A 1 99 ? -4.114 7.466 -19.135 1.00 29.94 99 PRO A O 1
ATOM 754 N N . GLN A 1 100 ? -4.037 9.239 -17.772 1.00 33.72 100 GLN A N 1
ATOM 755 C CA . GLN A 1 100 ? -4.716 8.664 -16.585 1.00 33.72 100 GLN A CA 1
ATOM 756 C C . GLN A 1 100 ? -6.262 8.676 -16.636 1.00 33.72 100 GLN A C 1
ATOM 758 O O . GLN A 1 100 ? -6.872 9.602 -17.176 1.00 33.72 100 GLN A O 1
ATOM 763 N N . ALA A 1 101 ? -6.900 7.694 -15.979 1.00 33.47 101 ALA A N 1
ATOM 764 C CA . ALA A 1 101 ? -8.355 7.581 -15.792 1.00 33.47 101 ALA A CA 1
ATOM 765 C C . ALA A 1 101 ? -8.818 8.015 -14.380 1.00 33.47 101 ALA A C 1
ATOM 767 O O . ALA A 1 101 ? -8.122 7.793 -13.390 1.00 33.47 101 ALA A O 1
ATOM 768 N N . THR A 1 102 ? -10.009 8.624 -14.288 1.00 41.59 102 THR A N 1
ATOM 769 C CA . THR A 1 102 ? -10.565 9.280 -13.086 1.00 41.59 102 THR A CA 1
ATOM 770 C C . THR A 1 102 ? -11.699 8.477 -12.430 1.00 41.59 102 THR A C 1
ATOM 772 O O . THR A 1 102 ? -12.780 8.328 -12.996 1.00 41.59 102 THR A O 1
ATOM 775 N N . ALA A 1 103 ? -11.478 8.020 -11.193 1.00 53.88 103 ALA A N 1
ATOM 776 C CA . ALA A 1 103 ? -12.535 7.679 -10.234 1.00 53.88 103 ALA A CA 1
ATOM 777 C C . ALA A 1 103 ? -12.925 8.927 -9.412 1.00 53.88 103 ALA A C 1
ATOM 779 O O . ALA A 1 103 ? -12.137 9.867 -9.309 1.00 53.88 103 ALA A O 1
ATOM 780 N N . ALA A 1 104 ? -14.134 8.960 -8.834 1.00 72.50 104 ALA A N 1
ATOM 781 C CA . ALA A 1 104 ? -14.605 10.098 -8.038 1.00 72.50 104 ALA A CA 1
ATOM 782 C C . ALA A 1 104 ? -13.667 10.368 -6.848 1.00 72.50 104 ALA A C 1
ATOM 784 O O . ALA A 1 104 ? -13.518 9.531 -5.957 1.00 72.50 104 ALA A O 1
ATOM 785 N N . THR A 1 105 ? -13.029 11.535 -6.856 1.00 79.94 105 THR A N 1
ATOM 786 C CA . THR A 1 105 ? -11.999 11.909 -5.886 1.00 79.94 105 THR A CA 1
ATOM 787 C C . THR A 1 105 ? -12.593 12.115 -4.486 1.00 79.94 105 THR A C 1
ATOM 789 O O . THR A 1 105 ? -13.560 12.871 -4.359 1.00 79.94 105 THR A O 1
ATOM 792 N N . PRO A 1 106 ? -12.004 11.528 -3.427 1.00 89.38 106 PRO A N 1
ATOM 793 C CA . PRO A 1 106 ? -12.404 11.795 -2.048 1.00 89.38 106 PRO A CA 1
ATOM 794 C C . PRO A 1 106 ? -12.284 13.284 -1.698 1.00 89.38 106 PRO A C 1
ATOM 796 O O . PRO A 1 106 ? -11.289 13.941 -2.031 1.00 89.38 106 PRO A O 1
ATOM 799 N N . SER A 1 107 ? -13.275 13.821 -0.988 1.00 92.94 107 SER A N 1
ATOM 800 C CA . SER A 1 107 ? -13.245 15.194 -0.476 1.00 92.94 107 SER A CA 1
ATOM 801 C C . SER A 1 107 ? -12.110 15.394 0.541 1.00 92.94 107 SER A C 1
ATOM 803 O O . SER A 1 107 ? -11.633 14.427 1.136 1.00 92.94 107 SER A O 1
ATOM 805 N N . PRO A 1 108 ? -11.685 16.638 0.832 1.00 92.56 108 PRO A N 1
ATOM 806 C CA . PRO A 1 108 ? -10.608 16.877 1.797 1.00 92.56 108 PRO A CA 1
ATOM 807 C C . PRO A 1 108 ? -10.859 16.263 3.185 1.00 92.56 108 PRO A C 1
ATOM 809 O O . PRO A 1 108 ? -9.927 15.770 3.815 1.00 92.56 108 PRO A O 1
ATOM 812 N N . GLY A 1 109 ? -12.113 16.251 3.655 1.00 92.69 109 GLY A N 1
ATOM 813 C CA . GLY A 1 109 ? -12.478 15.602 4.919 1.00 92.69 109 GLY A CA 1
ATOM 814 C C . GLY A 1 109 ? -12.334 14.080 4.855 1.00 92.69 109 GLY A C 1
ATOM 815 O O . GLY A 1 109 ? -11.790 13.465 5.767 1.00 92.69 109 GLY A O 1
ATOM 816 N N . GLU A 1 110 ? -12.738 13.471 3.744 1.00 95.31 110 GLU A N 1
ATOM 817 C CA . GLU A 1 110 ? -12.579 12.034 3.507 1.00 95.31 110 GLU A CA 1
ATOM 818 C C . GLU A 1 110 ? -11.105 11.634 3.390 1.00 95.31 110 GLU A C 1
ATOM 820 O O . GLU A 1 110 ? -10.699 10.625 3.960 1.00 95.31 110 GLU A O 1
ATOM 825 N N . GLN A 1 111 ? -10.272 12.460 2.753 1.00 95.44 111 GLN A N 1
ATOM 826 C CA . GLN A 1 111 ? -8.823 12.252 2.688 1.00 95.44 111 GLN A CA 1
ATOM 827 C C . GLN A 1 111 ? -8.169 12.232 4.076 1.00 95.44 111 GLN A C 1
ATOM 829 O O . GLN A 1 111 ? -7.229 11.469 4.306 1.00 95.44 111 GLN A O 1
ATOM 834 N N . VAL A 1 112 ? -8.668 13.035 5.023 1.00 96.69 112 VAL A N 1
ATOM 835 C CA . VAL A 1 112 ? -8.210 12.999 6.422 1.00 96.69 112 VAL A CA 1
ATOM 836 C C . VAL A 1 112 ? -8.552 11.658 7.072 1.00 96.69 112 VAL A C 1
ATOM 838 O O . VAL A 1 112 ? -7.705 11.087 7.761 1.00 96.69 112 VAL A O 1
ATOM 841 N N . GLU A 1 113 ? -9.751 11.125 6.839 1.00 97.69 113 GLU A N 1
ATOM 842 C CA . GLU A 1 113 ? -10.156 9.821 7.374 1.00 97.69 113 GLU A CA 1
ATOM 843 C C . GLU A 1 113 ? -9.362 8.664 6.753 1.00 97.69 113 GLU A C 1
ATOM 845 O O . GLU A 1 113 ? -8.842 7.816 7.484 1.00 97.69 113 GLU A O 1
ATOM 850 N N . LEU A 1 114 ? -9.160 8.676 5.431 1.00 97.50 114 LEU A N 1
ATOM 851 C CA . LEU A 1 114 ? -8.283 7.721 4.743 1.00 97.50 114 LEU A CA 1
ATOM 852 C C . LEU A 1 114 ? -6.864 7.757 5.322 1.00 97.50 114 LEU A C 1
ATOM 854 O O . LEU A 1 114 ? -6.281 6.712 5.616 1.00 97.50 114 LEU A O 1
ATOM 858 N N . ARG A 1 115 ? -6.328 8.956 5.586 1.00 98.00 115 ARG A N 1
ATOM 859 C CA . ARG A 1 115 ? -4.993 9.118 6.172 1.00 98.00 115 ARG A CA 1
ATOM 860 C C . ARG A 1 115 ? -4.889 8.546 7.581 1.00 98.00 115 ARG A C 1
ATOM 862 O O . ARG A 1 115 ? -3.856 7.965 7.910 1.00 98.00 115 ARG A O 1
ATOM 869 N N . LYS A 1 116 ? -5.929 8.664 8.412 1.00 98.06 116 LYS A N 1
ATOM 870 C CA . LYS A 1 116 ? -5.947 8.039 9.748 1.00 98.06 116 LYS A CA 1
ATOM 871 C C . LYS A 1 116 ? -5.888 6.515 9.649 1.00 98.06 116 LYS A C 1
ATOM 873 O O . LYS A 1 116 ? -5.115 5.894 10.377 1.00 98.06 116 LYS A O 1
ATOM 878 N N . VAL A 1 117 ? -6.654 5.923 8.731 1.00 97.94 117 VAL A N 1
ATOM 879 C CA . VAL A 1 117 ? -6.631 4.472 8.491 1.00 97.94 117 VAL A CA 1
ATOM 880 C C . VAL A 1 117 ? -5.255 4.037 7.984 1.00 97.94 117 VAL A C 1
ATOM 882 O O . VAL A 1 117 ? -4.643 3.153 8.583 1.00 97.94 117 VAL A O 1
ATOM 885 N N . ALA A 1 118 ? -4.708 4.715 6.973 1.00 97.75 118 ALA A N 1
ATOM 886 C CA . ALA A 1 118 ? -3.362 4.461 6.460 1.00 97.75 118 ALA A CA 1
ATOM 887 C C . ALA A 1 118 ? -2.293 4.530 7.566 1.00 97.75 118 ALA A C 1
ATOM 889 O O . ALA A 1 118 ? -1.451 3.639 7.681 1.00 97.75 118 ALA A O 1
ATOM 890 N N . ALA A 1 119 ? -2.365 5.542 8.436 1.00 97.75 119 ALA A N 1
ATOM 891 C CA . ALA A 1 119 ? -1.433 5.713 9.545 1.00 97.75 119 ALA A CA 1
ATOM 892 C C . ALA A 1 119 ? -1.512 4.580 10.579 1.00 97.75 119 ALA A C 1
ATOM 894 O O . ALA A 1 119 ? -0.496 4.243 11.184 1.00 97.75 119 ALA A O 1
ATOM 895 N N . SER A 1 120 ? -2.689 3.979 10.774 1.00 97.69 120 SER A N 1
ATOM 896 C CA . SER A 1 120 ? -2.865 2.841 11.685 1.00 97.69 120 SER A CA 1
ATOM 897 C C . SER A 1 120 ? -2.234 1.542 11.167 1.00 97.69 120 SER A C 1
ATOM 899 O O . SER A 1 120 ? -1.848 0.700 11.975 1.00 97.69 120 SER A O 1
ATOM 901 N N . ILE A 1 121 ? -2.096 1.401 9.843 1.00 97.38 121 ILE A N 1
ATOM 902 C CA . ILE A 1 121 ? -1.545 0.208 9.184 1.00 97.38 121 ILE A CA 1
ATOM 903 C C . ILE A 1 121 ? -0.036 0.363 8.945 1.00 97.38 121 ILE A C 1
ATOM 905 O O . ILE A 1 121 ? 0.736 -0.523 9.301 1.00 97.38 121 ILE A O 1
ATOM 909 N N . TRP A 1 122 ? 0.399 1.491 8.368 1.00 94.75 122 TRP A N 1
ATOM 910 C CA . TRP A 1 122 ? 1.793 1.691 7.947 1.00 94.75 122 TRP A CA 1
ATOM 911 C C . TRP A 1 122 ? 2.598 2.662 8.792 1.00 94.75 122 TRP A C 1
ATOM 913 O O . TRP A 1 122 ? 3.808 2.665 8.619 1.00 94.75 122 TRP A O 1
ATOM 923 N N . ASN A 1 123 ? 1.985 3.415 9.712 1.00 93.19 123 ASN A N 1
ATOM 924 C CA . ASN A 1 123 ? 2.509 4.582 10.444 1.00 93.19 123 ASN A CA 1
ATOM 925 C C . ASN A 1 123 ? 2.208 5.953 9.803 1.00 93.19 123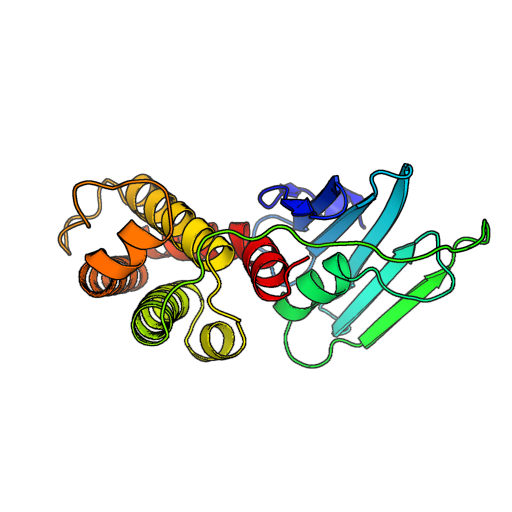 ASN A C 1
ATOM 927 O O . ASN A 1 123 ? 2.021 6.093 8.595 1.00 93.19 123 ASN A O 1
ATOM 931 N N . GLY A 1 124 ? 2.179 6.989 10.650 1.00 91.44 124 GLY A N 1
ATOM 932 C CA . GLY A 1 124 ? 1.779 8.345 10.266 1.00 91.44 124 GLY A CA 1
ATOM 933 C C . GLY A 1 124 ? 2.744 9.081 9.333 1.00 91.44 124 GLY A C 1
ATOM 934 O O . GLY A 1 124 ? 2.289 9.903 8.545 1.00 91.44 124 GLY A O 1
ATOM 935 N N . SER A 1 125 ? 4.046 8.788 9.381 1.00 89.44 125 SER A N 1
ATOM 936 C CA . SER A 1 125 ? 5.029 9.439 8.500 1.00 89.44 125 SER A CA 1
ATOM 937 C C . SER A 1 125 ? 4.863 9.005 7.043 1.00 89.44 125 SER A C 1
ATOM 939 O O . SER A 1 125 ? 4.856 9.852 6.156 1.00 89.44 125 SER A O 1
ATOM 941 N N . LEU A 1 126 ? 4.627 7.710 6.808 1.00 90.62 126 LEU A N 1
ATOM 942 C CA . LEU A 1 126 ? 4.343 7.172 5.475 1.00 90.62 126 LEU A CA 1
ATOM 943 C C . LEU A 1 126 ? 2.979 7.641 4.964 1.00 90.62 126 LEU A C 1
ATOM 945 O O . LEU A 1 126 ? 2.857 8.125 3.843 1.00 90.62 126 LEU A O 1
ATOM 949 N N . ALA A 1 127 ? 1.954 7.582 5.815 1.00 94.38 127 ALA A N 1
ATOM 950 C CA . ALA A 1 127 ? 0.619 8.036 5.440 1.00 94.38 127 ALA A CA 1
ATOM 951 C C . ALA A 1 127 ? 0.567 9.537 5.092 1.00 94.38 127 ALA A C 1
ATOM 953 O O . ALA A 1 127 ? -0.284 9.962 4.313 1.00 94.38 127 ALA A O 1
ATOM 954 N N . ALA A 1 128 ? 1.459 10.353 5.664 1.00 92.69 128 ALA A N 1
ATOM 955 C CA . ALA A 1 128 ? 1.540 11.779 5.369 1.00 92.69 128 ALA A CA 1
ATOM 956 C C . ALA A 1 128 ? 2.126 12.083 3.981 1.00 92.69 128 ALA A C 1
ATOM 958 O O . ALA A 1 128 ? 1.800 13.130 3.425 1.00 92.69 128 ALA A O 1
ATOM 959 N N . SER A 1 129 ? 2.958 11.196 3.419 1.00 91.06 129 SER A N 1
ATOM 960 C CA . SER A 1 129 ? 3.542 11.394 2.085 1.00 91.06 129 SER A CA 1
ATOM 961 C C . SER A 1 129 ? 2.616 10.999 0.936 1.00 91.06 129 SER A C 1
ATOM 963 O O . SER A 1 129 ? 2.890 11.373 -0.201 1.00 91.06 129 SER A O 1
ATOM 965 N N . TRP A 1 130 ? 1.540 10.252 1.204 1.00 94.06 130 TRP A N 1
ATOM 966 C CA . TRP A 1 130 ? 0.652 9.771 0.149 1.00 94.06 130 TRP A CA 1
ATOM 967 C C . TRP A 1 130 ? -0.460 10.757 -0.207 1.00 94.06 130 TRP A C 1
ATOM 969 O O . TRP A 1 130 ? -1.079 11.396 0.653 1.00 94.06 130 TRP A O 1
ATOM 979 N N . ASN A 1 131 ? -0.763 10.806 -1.500 1.00 94.12 131 ASN A N 1
ATOM 980 C CA . ASN A 1 131 ? -1.969 11.412 -2.031 1.00 94.12 131 ASN A CA 1
ATOM 981 C C . ASN A 1 131 ? -3.152 10.465 -1.789 1.00 94.12 131 ASN A C 1
ATOM 983 O O . ASN A 1 131 ? -3.184 9.361 -2.321 1.00 94.12 131 ASN A O 1
ATOM 987 N N . MET A 1 132 ? -4.133 10.891 -0.994 1.00 95.25 132 MET A N 1
ATOM 988 C CA . MET A 1 132 ? -5.290 10.067 -0.619 1.00 95.25 132 MET A CA 1
ATOM 989 C C . MET A 1 132 ? -6.369 10.112 -1.710 1.00 95.25 132 MET A C 1
ATOM 991 O O . MET A 1 132 ? -7.466 10.626 -1.499 1.00 95.25 132 MET A O 1
ATOM 995 N N . ASN A 1 133 ? -6.041 9.621 -2.905 1.00 93.88 133 ASN A N 1
ATOM 996 C CA . ASN A 1 133 ? -6.995 9.491 -4.004 1.00 93.88 133 ASN A CA 1
ATOM 997 C C . ASN A 1 133 ? -7.934 8.281 -3.797 1.00 93.88 133 ASN A C 1
ATOM 999 O O . ASN A 1 133 ? -7.845 7.554 -2.803 1.00 93.88 133 ASN A O 1
ATOM 1003 N N . ALA A 1 134 ? -8.872 8.089 -4.729 1.00 92.44 134 ALA A N 1
ATOM 1004 C CA . ALA A 1 134 ? -9.838 6.992 -4.665 1.00 92.44 134 ALA A CA 1
ATOM 1005 C C . ALA A 1 134 ? -9.152 5.615 -4.655 1.00 92.44 134 ALA A C 1
ATOM 1007 O O . ALA A 1 134 ? -9.521 4.761 -3.858 1.00 92.44 134 ALA A O 1
ATOM 1008 N N . GLU A 1 135 ? -8.111 5.438 -5.469 1.00 91.75 135 GLU A N 1
ATOM 1009 C CA . GLU A 1 135 ? -7.375 4.179 -5.604 1.00 91.75 135 GLU A CA 1
ATOM 1010 C C . GLU A 1 135 ? -6.632 3.799 -4.314 1.00 91.75 135 GLU A C 1
ATOM 1012 O O . GLU A 1 135 ? -6.733 2.667 -3.838 1.00 91.75 135 GLU A O 1
ATOM 1017 N N . VAL A 1 136 ? -5.973 4.766 -3.666 1.00 95.00 136 VAL A N 1
ATOM 1018 C CA . VAL A 1 136 ? -5.401 4.587 -2.323 1.00 95.00 136 VAL A CA 1
ATOM 1019 C C . VAL A 1 136 ? -6.488 4.185 -1.329 1.00 95.00 136 VAL A C 1
ATOM 1021 O O . VAL A 1 136 ? -6.285 3.278 -0.523 1.00 95.00 136 VAL A O 1
ATOM 1024 N N . GLY A 1 137 ? -7.658 4.819 -1.387 1.00 93.50 137 GLY A N 1
ATOM 1025 C CA . GLY A 1 137 ? -8.788 4.461 -0.537 1.00 93.50 137 GLY A CA 1
ATOM 1026 C C . GLY A 1 137 ? -9.332 3.047 -0.783 1.00 93.50 137 GLY A C 1
ATOM 1027 O O . GLY A 1 137 ? -9.690 2.358 0.173 1.00 93.50 137 GLY A O 1
ATOM 1028 N N . ASP A 1 138 ? -9.358 2.585 -2.031 1.00 93.19 138 ASP A N 1
ATOM 1029 C CA . ASP A 1 138 ? -9.794 1.234 -2.396 1.00 93.19 138 ASP A CA 1
ATOM 1030 C C . ASP A 1 138 ? -8.800 0.175 -1.892 1.00 93.19 138 ASP A C 1
ATOM 1032 O O . ASP A 1 138 ? -9.203 -0.843 -1.313 1.00 93.19 138 ASP A O 1
ATOM 1036 N N . ILE A 1 139 ? -7.495 0.455 -2.000 1.00 94.38 139 ILE A N 1
ATOM 1037 C CA . ILE A 1 139 ? -6.436 -0.365 -1.395 1.00 94.38 139 ILE A CA 1
ATOM 1038 C C . ILE A 1 139 ? -6.614 -0.424 0.125 1.00 94.38 139 ILE A C 1
ATOM 1040 O O . ILE A 1 139 ? -6.572 -1.510 0.701 1.00 94.38 139 ILE A O 1
ATOM 1044 N N . LEU A 1 140 ? -6.881 0.706 0.793 1.00 96.38 140 LEU A N 1
ATOM 1045 C CA . LEU A 1 140 ? -7.135 0.726 2.239 1.00 96.38 140 LEU A CA 1
ATOM 1046 C C . LEU A 1 140 ? -8.336 -0.146 2.629 1.00 96.38 140 LEU A C 1
ATOM 1048 O O . LEU A 1 140 ? -8.286 -0.828 3.656 1.00 96.38 140 LEU A O 1
ATOM 1052 N N . GLY A 1 141 ? -9.396 -0.160 1.818 1.00 92.50 141 GLY A N 1
ATOM 1053 C CA . GLY A 1 141 ? -10.570 -1.009 2.036 1.00 92.50 141 GLY A CA 1
ATOM 1054 C C . GLY A 1 141 ? -10.253 -2.496 1.912 1.00 92.50 141 GLY A C 1
ATOM 1055 O O . GLY A 1 141 ? -10.716 -3.292 2.733 1.00 92.50 141 GLY A O 1
ATOM 1056 N N . THR A 1 142 ? -9.421 -2.851 0.935 1.00 92.94 142 THR A N 1
ATOM 1057 C CA . THR A 1 142 ? -8.958 -4.226 0.697 1.00 92.94 142 THR A CA 1
ATOM 1058 C C . THR A 1 142 ? -8.046 -4.708 1.823 1.00 92.94 142 THR A C 1
ATOM 1060 O O . THR A 1 142 ? -8.320 -5.725 2.453 1.00 92.94 142 THR A O 1
ATOM 106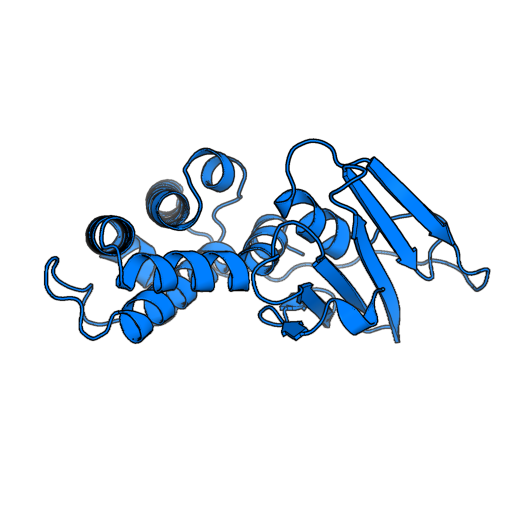3 N N . VAL A 1 143 ? -7.025 -3.923 2.174 1.00 94.31 143 VAL A N 1
ATOM 1064 C CA . VAL A 1 143 ? -6.074 -4.243 3.253 1.00 94.31 143 VAL A CA 1
ATOM 1065 C C . VAL A 1 143 ? -6.791 -4.391 4.594 1.00 94.31 143 VAL A C 1
ATOM 1067 O O . VAL A 1 143 ? -6.499 -5.299 5.370 1.00 94.31 143 VAL A O 1
ATOM 1070 N N . THR A 1 144 ? -7.767 -3.521 4.870 1.00 94.12 144 THR A N 1
ATOM 1071 C CA . THR A 1 144 ? -8.593 -3.619 6.082 1.00 94.12 144 THR A CA 1
ATOM 1072 C C . THR A 1 144 ? -9.351 -4.945 6.132 1.00 94.12 144 THR A C 1
ATOM 1074 O O . THR A 1 144 ? -9.408 -5.576 7.188 1.00 94.12 144 THR A O 1
ATOM 1077 N N . HIS A 1 145 ? -9.917 -5.379 5.004 1.00 92.56 145 HIS A N 1
ATOM 1078 C CA . HIS A 1 145 ? -10.634 -6.646 4.915 1.00 92.56 145 HIS A CA 1
ATOM 1079 C C . HIS A 1 145 ? -9.713 -7.839 5.178 1.00 92.56 145 HIS A C 1
ATOM 1081 O O . HIS A 1 145 ? -10.016 -8.650 6.049 1.00 92.56 145 HIS A O 1
ATOM 1087 N N . GLU A 1 146 ? -8.547 -7.885 4.529 1.00 92.56 146 GLU A N 1
ATOM 1088 C CA . GLU A 1 146 ? -7.552 -8.947 4.736 1.00 92.56 146 GLU A CA 1
ATOM 1089 C C . GLU A 1 146 ? -7.109 -9.046 6.203 1.00 92.56 146 GLU A C 1
ATOM 1091 O O . GLU A 1 146 ? -6.991 -10.141 6.759 1.00 92.56 146 GLU A O 1
ATOM 1096 N N . ILE A 1 147 ? -6.910 -7.903 6.874 1.00 94.25 147 ILE A N 1
ATOM 1097 C CA . ILE A 1 147 ? -6.595 -7.872 8.308 1.00 94.25 147 ILE A CA 1
ATOM 1098 C C . ILE A 1 147 ? -7.737 -8.495 9.118 1.00 94.25 147 ILE A C 1
ATOM 1100 O O . ILE A 1 147 ? -7.474 -9.313 10.004 1.00 94.25 147 ILE A O 1
ATOM 1104 N N . MET A 1 148 ? -8.991 -8.129 8.837 1.00 93.25 148 MET A N 1
ATOM 1105 C CA . MET A 1 148 ? -10.169 -8.663 9.534 1.00 93.25 148 MET A CA 1
ATOM 1106 C C . MET A 1 148 ? -10.342 -10.171 9.329 1.00 93.25 148 MET A C 1
ATOM 1108 O O . MET A 1 148 ? -10.709 -10.868 10.277 1.00 93.25 148 MET A O 1
ATOM 1112 N N . GLU A 1 149 ? -10.066 -10.680 8.129 1.00 92.38 149 GLU A N 1
ATOM 1113 C CA . GLU A 1 149 ? -10.127 -12.111 7.821 1.00 92.38 149 GLU A CA 1
ATOM 1114 C C . GLU A 1 149 ? -9.012 -12.887 8.526 1.00 92.38 149 GLU A C 1
ATOM 1116 O O . GLU A 1 149 ? -9.280 -13.858 9.235 1.00 92.38 149 GLU A O 1
ATOM 1121 N N . CYS A 1 150 ? -7.765 -12.418 8.430 1.00 93.06 150 CYS A N 1
ATOM 1122 C CA . CYS A 1 150 ? -6.628 -13.040 9.112 1.00 93.06 150 CYS A CA 1
ATOM 1123 C C . CYS A 1 150 ? -6.807 -13.053 10.640 1.00 93.06 150 CYS A C 1
ATOM 1125 O O . CYS A 1 150 ? -6.428 -14.008 11.319 1.00 93.06 150 CYS A O 1
ATOM 1127 N N . SER A 1 151 ? -7.432 -12.011 11.195 1.00 94.56 151 SER A N 1
ATOM 1128 C CA . SER A 1 151 ? -7.723 -11.885 12.626 1.00 94.56 151 SER A CA 1
ATOM 1129 C C . SER A 1 151 ? -9.180 -12.215 12.975 1.00 94.56 151 SER A C 1
ATOM 1131 O O . SER A 1 151 ? -9.737 -11.708 13.952 1.00 94.56 151 SER A O 1
ATOM 1133 N N . ALA A 1 152 ? -9.804 -13.136 12.230 1.00 90.94 152 ALA A N 1
ATOM 1134 C CA . ALA A 1 152 ? -11.191 -13.546 12.448 1.00 90.94 152 ALA A CA 1
ATOM 1135 C C . ALA A 1 152 ? -11.478 -14.052 13.877 1.00 90.94 152 ALA A C 1
ATOM 1137 O O . ALA A 1 152 ? -12.595 -13.889 14.364 1.00 90.94 152 ALA A O 1
ATOM 1138 N N . ALA A 1 153 ? -10.494 -14.594 14.596 1.00 91.50 153 ALA A N 1
ATOM 1139 C CA . ALA A 1 153 ? -10.658 -15.021 15.990 1.00 91.50 153 ALA A CA 1
ATOM 1140 C C . ALA A 1 153 ? -10.350 -13.921 17.034 1.00 91.50 153 ALA A C 1
ATOM 1142 O O . ALA A 1 153 ? -10.555 -14.132 18.228 1.00 91.50 153 ALA A O 1
ATOM 1143 N N . PHE A 1 154 ? -9.903 -12.733 16.615 1.00 93.12 154 PHE A N 1
ATOM 1144 C CA . PHE A 1 154 ? -9.678 -11.599 17.511 1.00 93.12 154 PHE A CA 1
ATOM 1145 C C . PHE A 1 154 ? -11.007 -10.958 17.935 1.00 93.12 154 PHE A C 1
ATOM 1147 O O . PHE A 1 154 ? -11.814 -10.560 17.089 1.00 93.12 154 PHE A O 1
A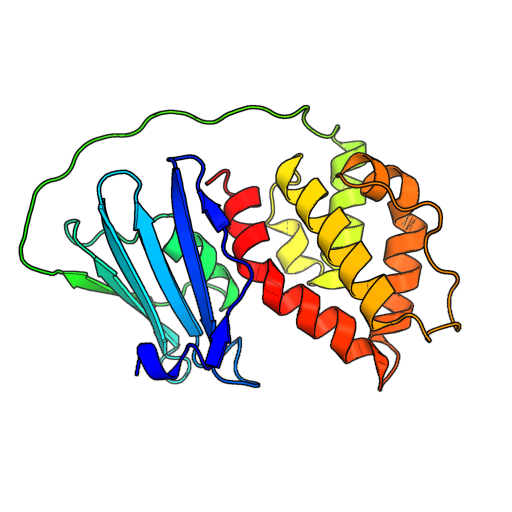TOM 1154 N N . ASN A 1 155 ? -11.229 -10.850 19.248 1.00 89.50 155 ASN A N 1
ATOM 1155 C CA . ASN A 1 155 ? -12.487 -10.385 19.845 1.00 89.50 155 ASN A CA 1
ATOM 1156 C C . ASN A 1 155 ? -12.314 -9.296 20.925 1.00 89.50 155 ASN A C 1
ATOM 1158 O O . ASN A 1 155 ? -13.301 -8.909 21.545 1.00 89.50 155 ASN A O 1
ATOM 1162 N N . LEU A 1 156 ? -11.094 -8.786 21.149 1.00 86.88 156 LEU A N 1
ATOM 1163 C CA . LEU A 1 156 ? -10.838 -7.749 22.163 1.00 86.88 156 LEU A CA 1
ATOM 1164 C C . LEU A 1 156 ? -11.382 -6.370 21.762 1.00 86.88 156 LEU A C 1
ATOM 1166 O O . LEU A 1 156 ? -11.620 -5.526 22.622 1.00 86.88 156 LEU A O 1
ATOM 1170 N N . VAL A 1 157 ? -11.560 -6.134 20.461 1.00 89.75 157 VAL A N 1
ATOM 1171 C CA . VAL A 1 157 ? -12.142 -4.908 19.904 1.00 89.75 157 VAL A CA 1
ATOM 1172 C C . VAL A 1 157 ? -13.229 -5.304 18.903 1.00 89.75 157 VAL A C 1
ATOM 1174 O O . VAL A 1 157 ? -12.999 -6.227 18.114 1.00 89.75 157 VAL A O 1
ATOM 1177 N N . PRO A 1 158 ? -14.399 -4.635 18.900 1.00 87.44 158 PRO A N 1
ATOM 1178 C CA . PRO A 1 158 ? -15.428 -4.878 17.899 1.00 87.44 158 PRO A CA 1
ATOM 1179 C C . PRO A 1 158 ? -14.880 -4.710 16.482 1.00 87.44 158 PRO A C 1
ATOM 1181 O O . PRO A 1 158 ? -14.206 -3.726 16.175 1.00 87.44 158 PRO A O 1
ATOM 1184 N N . LYS A 1 159 ? -15.186 -5.674 15.614 1.00 88.50 159 LYS A N 1
ATOM 1185 C CA . LYS A 1 159 ? -14.844 -5.582 14.196 1.00 88.50 159 LYS A CA 1
ATOM 1186 C C . LYS A 1 159 ? -15.709 -4.527 13.510 1.00 88.50 159 LYS A C 1
ATOM 1188 O O . LYS A 1 159 ? -16.897 -4.431 13.832 1.00 88.50 159 LYS A O 1
ATOM 1193 N N . PRO A 1 160 ? -15.162 -3.805 12.523 1.00 87.38 160 PRO A N 1
ATOM 1194 C CA . PRO A 1 160 ? -15.979 -3.095 11.551 1.00 87.38 160 PRO A CA 1
ATOM 1195 C C . PRO A 1 160 ? -16.987 -4.069 10.918 1.00 87.38 160 PRO A C 1
ATOM 1197 O O . PRO A 1 160 ? -16.617 -5.165 10.499 1.00 87.38 160 PRO A O 1
ATOM 1200 N N . VAL A 1 161 ? -18.270 -3.715 10.909 1.00 83.00 161 VAL A N 1
ATOM 1201 C CA . VAL A 1 161 ? -19.348 -4.565 10.376 1.00 83.00 161 VAL A CA 1
ATOM 1202 C C . VAL A 1 161 ? -19.796 -4.076 9.006 1.00 83.00 161 VAL A C 1
ATOM 1204 O O . VAL A 1 161 ? -19.660 -2.897 8.692 1.00 83.00 161 VAL A O 1
ATOM 1207 N N . GLY A 1 162 ? -20.380 -4.975 8.210 1.00 82.31 162 GLY A N 1
ATOM 1208 C CA . GLY A 1 162 ? -20.965 -4.609 6.919 1.00 82.31 162 GLY A CA 1
ATOM 1209 C C . GLY A 1 162 ? -19.923 -4.119 5.918 1.00 82.31 162 GLY A C 1
ATOM 1210 O O . GLY A 1 162 ? -20.131 -3.087 5.287 1.00 82.31 162 GLY A O 1
ATOM 1211 N N . TRP A 1 163 ? -18.795 -4.831 5.813 1.00 86.50 163 TRP A N 1
ATOM 1212 C CA . TRP A 1 163 ? -17.759 -4.506 4.837 1.00 86.50 163 TRP A CA 1
ATOM 1213 C C . TRP A 1 163 ? -18.338 -4.421 3.422 1.00 86.50 163 TRP A C 1
ATOM 1215 O O . TRP A 1 163 ? -19.077 -5.304 2.984 1.00 86.50 163 TRP A O 1
ATOM 1225 N N . VAL A 1 164 ? -17.977 -3.345 2.724 1.00 85.44 164 VAL A N 1
ATOM 1226 C CA . VAL A 1 164 ? -18.282 -3.115 1.312 1.00 85.44 164 VAL A CA 1
ATOM 1227 C C . VAL A 1 164 ? -16.973 -2.723 0.623 1.00 85.44 164 VAL A C 1
ATOM 1229 O O . VAL A 1 164 ? -16.252 -1.883 1.169 1.00 85.44 164 VAL A O 1
ATOM 1232 N N . PRO A 1 165 ? -16.655 -3.291 -0.554 1.00 81.38 165 PRO A N 1
ATOM 1233 C CA . PRO A 1 165 ? -15.487 -2.883 -1.322 1.00 81.38 165 PRO A CA 1
ATOM 1234 C C . PRO A 1 165 ? -15.475 -1.377 -1.619 1.00 81.38 165 PRO A C 1
ATOM 1236 O O . PRO A 1 165 ? -16.494 -0.797 -2.002 1.00 81.38 165 PRO A O 1
ATOM 1239 N N . GLY A 1 166 ? -14.296 -0.771 -1.493 1.00 83.31 166 GLY A N 1
ATOM 1240 C CA . GLY A 1 166 ? -14.012 0.587 -1.948 1.00 83.31 166 GLY A CA 1
ATOM 1241 C C . GLY A 1 166 ? -13.847 1.640 -0.848 1.00 83.31 166 GLY A C 1
ATOM 1242 O O . GLY A 1 166 ? -14.194 1.452 0.322 1.00 83.31 166 GLY A O 1
ATOM 1243 N N . TRP A 1 167 ? -13.315 2.794 -1.242 1.00 90.19 167 TRP A N 1
ATOM 1244 C CA . TRP A 1 167 ? -12.856 3.847 -0.337 1.00 90.19 167 TRP A CA 1
ATOM 1245 C C . TRP A 1 167 ? -13.966 4.458 0.526 1.00 90.19 167 TRP A C 1
ATOM 1247 O O . TRP A 1 167 ? -13.716 4.872 1.659 1.00 90.19 167 TRP A O 1
ATOM 1257 N N . SER A 1 168 ? -15.208 4.485 0.032 1.00 88.62 168 SER A N 1
ATOM 1258 C CA . SER A 1 168 ? -16.337 5.078 0.764 1.00 88.62 168 SER A CA 1
ATOM 1259 C C . SER A 1 168 ? -16.693 4.313 2.044 1.00 88.62 168 SER A C 1
ATOM 1261 O O . SER A 1 168 ? -17.188 4.902 3.007 1.00 88.62 168 SER A O 1
ATOM 1263 N N . TYR A 1 169 ? -16.432 3.003 2.084 1.00 91.38 169 TYR A N 1
ATOM 1264 C CA . TYR A 1 169 ? -16.564 2.218 3.308 1.00 91.38 169 TYR A CA 1
ATOM 1265 C C . TYR A 1 169 ? -15.505 2.638 4.328 1.00 91.38 169 TYR A C 1
ATOM 1267 O O . TYR A 1 169 ? -15.815 2.826 5.504 1.00 91.38 169 TYR A O 1
ATOM 1275 N N . VAL A 1 170 ? -14.267 2.832 3.869 1.00 94.06 170 VAL A N 1
ATOM 1276 C CA . VAL A 1 170 ? -13.135 3.203 4.724 1.00 94.06 170 VAL A CA 1
ATOM 1277 C C . VAL A 1 170 ? -13.400 4.530 5.421 1.00 94.06 170 VAL A C 1
ATOM 1279 O O . VAL A 1 170 ? -13.204 4.625 6.628 1.00 94.06 170 VAL A O 1
ATOM 1282 N N . THR A 1 171 ? -13.899 5.533 4.700 1.00 93.75 171 THR A N 1
ATOM 1283 C CA . THR A 1 171 ? -14.173 6.862 5.269 1.00 93.75 171 THR A CA 1
ATOM 1284 C C . THR A 1 171 ? -15.325 6.833 6.269 1.00 93.75 171 THR A C 1
ATOM 1286 O O . THR A 1 171 ? -15.204 7.393 7.357 1.00 93.75 171 THR A O 1
ATOM 1289 N N . LYS A 1 172 ? -16.415 6.121 5.958 1.00 92.94 172 LYS A N 1
ATOM 1290 C CA . LYS A 1 172 ? -17.569 5.965 6.863 1.00 92.94 172 LYS A CA 1
ATOM 1291 C C . LYS A 1 172 ? -17.227 5.184 8.131 1.00 92.94 172 LYS A C 1
ATOM 1293 O O . LYS A 1 172 ? -17.789 5.455 9.189 1.00 92.94 172 LYS A O 1
ATOM 1298 N N . SER A 1 173 ? -16.301 4.237 8.025 1.00 95.50 173 SER A N 1
ATOM 1299 C CA . SER A 1 173 ? -15.945 3.310 9.100 1.00 95.50 173 SER A CA 1
ATOM 1300 C C . SER A 1 173 ? -14.604 3.642 9.763 1.00 95.50 173 SER A C 1
ATOM 1302 O O . SER A 1 173 ? -14.158 2.880 10.623 1.00 95.50 173 SER A O 1
ATOM 1304 N N . ALA A 1 174 ? -13.967 4.766 9.416 1.00 96.25 174 ALA A N 1
ATOM 1305 C CA . ALA A 1 174 ? -12.568 5.064 9.734 1.00 96.25 174 ALA A CA 1
ATOM 1306 C C . ALA A 1 174 ? -12.230 4.912 11.220 1.00 96.25 174 ALA A C 1
ATOM 1308 O O . ALA A 1 174 ? -11.256 4.247 11.566 1.00 96.25 174 ALA A O 1
ATOM 1309 N N . LEU A 1 175 ? -13.068 5.446 12.113 1.00 95.56 175 LEU A N 1
ATOM 1310 C CA . LEU A 1 175 ? -12.869 5.317 13.559 1.00 95.56 175 LEU A CA 1
ATOM 1311 C C . LEU A 1 175 ? -12.847 3.849 14.014 1.00 95.56 175 LEU A C 1
ATOM 1313 O O . LEU A 1 175 ? -11.963 3.451 14.771 1.00 95.56 175 LEU A O 1
ATOM 1317 N N . SER A 1 176 ? -13.806 3.046 13.542 1.00 95.12 176 SER A N 1
ATOM 1318 C CA . SER A 1 176 ? -13.895 1.623 13.891 1.00 95.12 176 SER A CA 1
ATOM 1319 C C . SER A 1 176 ? -12.714 0.828 13.336 1.00 95.12 176 SER A C 1
ATOM 1321 O O . SER A 1 176 ? -12.156 -0.011 14.040 1.00 95.12 176 SER A O 1
ATOM 1323 N N . ILE A 1 177 ? -12.279 1.149 12.114 1.00 97.12 177 ILE A N 1
ATOM 1324 C CA . ILE A 1 177 ? -11.128 0.522 11.464 1.00 97.12 177 ILE A CA 1
ATOM 1325 C C . ILE A 1 177 ? -9.854 0.846 12.242 1.00 97.12 177 ILE A C 1
ATOM 1327 O O . ILE A 1 177 ? -9.128 -0.066 12.622 1.00 97.12 177 ILE A O 1
ATOM 1331 N N . VAL A 1 178 ? -9.609 2.123 12.549 1.00 97.69 178 VAL A N 1
ATOM 1332 C CA . VAL A 1 178 ? -8.427 2.556 13.308 1.00 97.69 178 VAL A CA 1
ATOM 1333 C C . VAL A 1 178 ? -8.389 1.895 14.683 1.00 97.69 178 VAL A C 1
ATOM 1335 O O . VAL A 1 178 ? -7.339 1.392 15.088 1.00 97.69 178 VAL A O 1
ATOM 1338 N N . ALA A 1 179 ? -9.515 1.863 15.400 1.00 96.75 179 ALA A N 1
ATOM 1339 C CA . ALA A 1 179 ? -9.599 1.210 16.704 1.00 96.75 179 ALA A CA 1
ATOM 1340 C C . ALA A 1 179 ? -9.289 -0.290 16.604 1.00 96.75 179 ALA A C 1
ATOM 1342 O O . ALA A 1 179 ? -8.499 -0.812 17.395 1.00 96.75 179 ALA A O 1
ATOM 1343 N N . TYR A 1 180 ? -9.863 -0.967 15.608 1.00 96.75 180 TYR A N 1
ATOM 1344 C CA . TYR A 1 180 ? -9.659 -2.390 15.381 1.00 96.75 180 TYR A CA 1
ATOM 1345 C C . TYR A 1 180 ? -8.211 -2.715 15.008 1.00 96.75 180 TYR A C 1
ATOM 1347 O O . TYR A 1 180 ? -7.575 -3.503 15.705 1.00 96.75 180 TYR A O 1
ATOM 1355 N N . VAL A 1 181 ? -7.654 -2.056 13.986 1.00 96.75 181 VAL A N 1
ATOM 1356 C CA . VAL A 1 181 ? -6.260 -2.240 13.547 1.00 96.75 181 VAL A CA 1
ATOM 1357 C C . VAL A 1 181 ? -5.294 -1.952 14.696 1.00 96.75 181 VAL A C 1
ATOM 1359 O O . VAL A 1 181 ? -4.376 -2.730 14.935 1.00 96.75 181 VAL A O 1
ATOM 1362 N N . THR A 1 182 ? -5.532 -0.898 15.481 1.00 96.06 182 THR A N 1
ATOM 1363 C CA . THR A 1 182 ? -4.711 -0.596 16.666 1.00 96.06 182 THR A CA 1
ATOM 1364 C C . THR A 1 182 ? -4.789 -1.708 17.715 1.00 96.06 182 THR A C 1
ATOM 1366 O O . THR A 1 182 ? -3.772 -2.055 18.316 1.00 96.06 182 THR A O 1
ATOM 1369 N N . GLY A 1 183 ? -5.977 -2.274 17.944 1.00 95.62 183 GLY A N 1
ATOM 1370 C CA . GLY A 1 183 ? -6.175 -3.409 18.845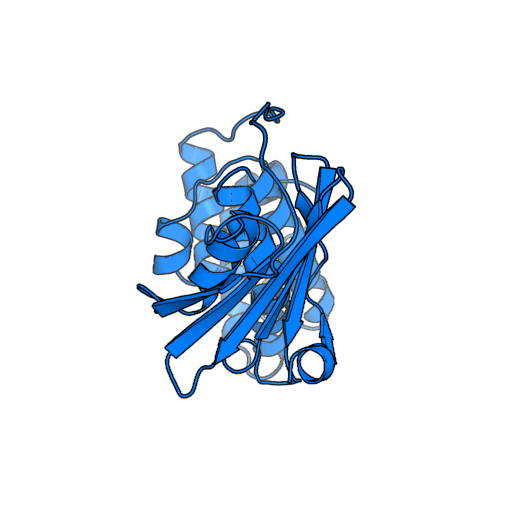 1.00 95.62 183 GLY A CA 1
ATOM 1371 C C . GLY A 1 183 ? -5.425 -4.655 18.378 1.00 95.62 183 GLY A C 1
ATOM 1372 O O . GLY A 1 183 ? -4.659 -5.230 19.148 1.00 95.62 183 GLY A O 1
ATOM 1373 N N . VAL A 1 184 ? -5.587 -5.020 17.105 1.00 96.12 184 VAL A N 1
ATOM 1374 C CA . VAL A 1 184 ? -4.912 -6.162 16.472 1.00 96.12 184 VAL A CA 1
ATOM 1375 C C . VAL A 1 184 ? -3.389 -6.001 16.532 1.00 96.12 184 VAL A C 1
ATOM 1377 O O . VAL A 1 184 ? -2.686 -6.935 16.908 1.00 96.12 184 VAL A O 1
ATOM 1380 N N . SER A 1 185 ? -2.870 -4.805 16.244 1.00 95.62 185 SER A N 1
ATOM 1381 C CA . SER A 1 185 ? -1.432 -4.498 16.280 1.00 95.62 185 SER A CA 1
ATOM 1382 C C . SER A 1 185 ? -0.800 -4.621 17.670 1.00 95.62 185 SER A C 1
ATOM 1384 O O . SER A 1 185 ? 0.408 -4.837 17.778 1.00 95.62 185 SER A O 1
ATOM 1386 N N . ARG A 1 186 ? -1.586 -4.479 18.745 1.00 94.25 186 ARG A N 1
ATOM 1387 C CA . ARG A 1 186 ? -1.113 -4.638 20.133 1.00 94.25 186 ARG A CA 1
ATOM 1388 C C . ARG A 1 186 ? -1.098 -6.092 20.594 1.00 94.25 186 ARG A C 1
ATOM 1390 O O . ARG A 1 186 ? -0.428 -6.404 21.577 1.00 94.25 186 ARG A O 1
ATOM 1397 N N . ASP A 1 187 ? -1.809 -6.971 19.901 1.00 95.62 187 ASP A N 1
ATOM 1398 C CA . ASP A 1 187 ? -1.862 -8.384 20.235 1.00 95.62 187 ASP A CA 1
ATOM 1399 C C . ASP A 1 187 ? -0.649 -9.139 19.669 1.00 95.62 187 ASP A C 1
ATOM 1401 O O . ASP A 1 187 ? -0.282 -9.003 18.501 1.00 95.62 187 ASP A O 1
ATOM 1405 N N . ARG A 1 188 ? -0.002 -9.965 20.499 1.00 91.44 188 ARG A N 1
ATOM 1406 C CA . ARG A 1 188 ? 1.220 -10.684 20.105 1.00 91.44 188 ARG A CA 1
ATOM 1407 C C . ARG A 1 188 ? 0.982 -11.662 18.952 1.00 91.44 188 ARG A C 1
ATOM 1409 O O . ARG A 1 188 ? 1.894 -11.835 18.143 1.00 91.44 188 ARG A O 1
ATOM 1416 N N . GLN A 1 189 ? -0.180 -12.308 18.915 1.00 91.00 189 GLN A N 1
ATOM 1417 C CA . GLN A 1 189 ? -0.537 -13.308 17.917 1.00 91.00 189 GLN A CA 1
ATOM 1418 C C . GLN A 1 189 ? -1.026 -12.634 16.634 1.00 91.00 189 GLN A C 1
ATOM 1420 O O . GLN A 1 189 ? -0.565 -12.985 15.550 1.00 91.00 189 GLN A O 1
ATOM 1425 N N . TYR A 1 190 ? -1.906 -11.637 16.745 1.00 93.25 190 TYR A N 1
ATOM 1426 C CA . TYR A 1 190 ? -2.575 -11.067 15.572 1.00 93.25 190 TYR A CA 1
ATOM 1427 C C . TYR A 1 190 ? -1.866 -9.871 14.932 1.00 93.25 190 TYR A C 1
ATOM 1429 O O . TYR A 1 190 ? -2.166 -9.555 13.781 1.00 93.25 190 TYR A O 1
ATOM 1437 N N . LYS A 1 191 ? -0.851 -9.269 15.571 1.00 94.81 191 LYS A N 1
ATOM 1438 C CA . LYS A 1 191 ? -0.021 -8.233 14.919 1.00 94.81 191 LYS A CA 1
ATOM 1439 C C . LYS A 1 191 ? 0.599 -8.697 13.595 1.00 94.81 191 LYS A C 1
ATOM 1441 O O . LYS A 1 191 ? 0.879 -7.879 12.724 1.00 94.81 191 LYS A O 1
ATOM 1446 N N . GLY A 1 192 ? 0.802 -10.009 13.430 1.00 90.94 192 GLY A N 1
ATOM 1447 C CA . GLY A 1 192 ? 1.279 -10.606 12.182 1.00 90.94 192 GLY A CA 1
ATOM 1448 C C . GLY A 1 192 ? 0.345 -10.348 10.996 1.00 90.94 192 GLY A C 1
ATOM 1449 O O . GLY A 1 192 ? 0.837 -10.128 9.896 1.00 90.94 192 GLY A O 1
ATOM 1450 N N . CYS A 1 193 ? -0.971 -10.282 11.223 1.00 93.25 193 CYS A N 1
ATOM 1451 C CA . CYS A 1 193 ? -1.959 -9.980 10.185 1.00 93.25 193 CYS A CA 1
ATOM 1452 C C . CYS A 1 193 ? -1.781 -8.565 9.627 1.00 93.25 193 CYS A C 1
ATOM 1454 O O . CYS A 1 193 ? -1.736 -8.384 8.413 1.00 93.25 193 CYS A O 1
ATOM 1456 N N . VAL A 1 194 ? -1.604 -7.574 10.510 1.00 95.69 194 VAL A N 1
ATOM 1457 C CA . VAL A 1 194 ? -1.363 -6.180 10.103 1.00 95.69 194 VAL A CA 1
ATOM 1458 C C . VAL A 1 194 ? -0.028 -6.066 9.381 1.00 95.69 194 VAL A C 1
ATOM 1460 O O . VAL A 1 194 ? 0.024 -5.511 8.290 1.00 95.69 194 VAL A O 1
ATOM 1463 N N . ASN A 1 195 ? 1.037 -6.655 9.932 1.00 91.81 195 ASN A N 1
ATOM 1464 C CA . ASN A 1 195 ? 2.366 -6.601 9.322 1.00 91.81 195 ASN A CA 1
ATOM 1465 C C . ASN A 1 195 ? 2.410 -7.270 7.941 1.00 91.81 195 ASN A C 1
ATOM 1467 O O . ASN A 1 195 ? 3.056 -6.750 7.034 1.00 91.81 195 ASN A O 1
ATOM 1471 N N . SER A 1 196 ? 1.737 -8.413 7.779 1.00 86.81 196 SER A N 1
ATOM 1472 C CA . SER A 1 196 ? 1.689 -9.133 6.506 1.00 86.81 196 SER A CA 1
ATOM 1473 C C . SER A 1 196 ? 0.909 -8.348 5.458 1.00 86.81 196 SER A C 1
ATOM 1475 O O . SER A 1 196 ? 1.424 -8.131 4.366 1.00 86.81 196 SER A O 1
ATOM 1477 N N . ALA A 1 197 ? -0.294 -7.871 5.791 1.00 91.00 197 ALA A N 1
ATOM 1478 C CA . ALA A 1 197 ? -1.101 -7.077 4.868 1.00 91.00 197 ALA A CA 1
ATOM 1479 C C . ALA A 1 197 ? -0.390 -5.760 4.502 1.00 91.00 197 ALA A C 1
ATOM 1481 O O . ALA A 1 197 ? -0.297 -5.396 3.330 1.00 91.00 197 ALA A O 1
ATOM 1482 N N . ALA A 1 198 ? 0.222 -5.091 5.485 1.00 91.88 198 ALA A N 1
ATOM 1483 C CA . ALA A 1 198 ? 1.021 -3.893 5.259 1.00 91.88 198 ALA A CA 1
ATOM 1484 C C . ALA A 1 198 ? 2.202 -4.154 4.307 1.00 91.88 198 ALA A C 1
ATOM 1486 O O . ALA A 1 198 ? 2.458 -3.350 3.412 1.00 91.88 198 ALA A O 1
ATOM 1487 N N . ALA A 1 199 ? 2.923 -5.267 4.468 1.00 86.50 199 ALA A N 1
ATOM 1488 C CA . ALA A 1 199 ? 4.022 -5.622 3.572 1.00 86.50 199 ALA A CA 1
ATOM 1489 C C . ALA A 1 199 ? 3.524 -5.926 2.149 1.00 86.50 199 ALA A C 1
ATOM 1491 O O . ALA A 1 199 ? 4.075 -5.389 1.189 1.00 86.50 199 ALA A O 1
ATOM 1492 N N . ASN A 1 200 ? 2.456 -6.720 2.024 1.00 85.62 200 ASN A N 1
ATOM 1493 C CA . ASN A 1 200 ? 1.885 -7.153 0.744 1.00 85.62 200 ASN A CA 1
ATOM 1494 C C . ASN A 1 200 ? 1.397 -5.990 -0.127 1.00 85.62 200 ASN A C 1
ATOM 1496 O O . ASN A 1 200 ? 1.530 -6.042 -1.346 1.00 85.62 200 ASN A O 1
ATOM 1500 N N . TRP A 1 201 ? 0.884 -4.924 0.489 1.00 91.75 201 TRP A N 1
ATOM 1501 C CA . TRP A 1 201 ? 0.286 -3.792 -0.225 1.00 91.75 201 TRP A CA 1
ATOM 1502 C C . TRP A 1 201 ? 1.164 -2.533 -0.259 1.00 91.75 201 TRP A C 1
ATOM 1504 O O . TRP A 1 201 ? 0.768 -1.512 -0.823 1.00 91.75 201 TRP A O 1
ATOM 1514 N N . ARG A 1 202 ? 2.385 -2.589 0.295 1.00 91.44 202 ARG A N 1
ATOM 1515 C CA . ARG A 1 202 ? 3.293 -1.433 0.402 1.00 91.44 202 ARG A CA 1
ATOM 1516 C C . ARG A 1 202 ? 3.654 -0.816 -0.952 1.00 91.44 202 ARG A C 1
ATOM 1518 O O . ARG A 1 202 ? 3.800 0.401 -1.013 1.00 91.44 202 ARG A O 1
ATOM 1525 N N . SER A 1 203 ? 3.838 -1.632 -1.992 1.00 86.44 203 SER A N 1
ATOM 1526 C CA . SER A 1 203 ? 4.121 -1.163 -3.360 1.00 86.44 203 SER A CA 1
ATOM 1527 C C . SER A 1 203 ? 2.889 -0.592 -4.039 1.00 86.44 203 SER A C 1
ATOM 1529 O O . SER A 1 203 ? 2.943 0.503 -4.589 1.00 86.44 203 SER A O 1
ATOM 1531 N N . ALA A 1 204 ? 1.780 -1.330 -3.979 1.00 88.00 204 ALA A N 1
ATOM 1532 C CA . ALA A 1 204 ? 0.529 -0.942 -4.613 1.00 88.00 204 ALA A CA 1
ATOM 1533 C C . ALA A 1 204 ? 0.073 0.443 -4.145 1.00 88.00 204 ALA A C 1
ATOM 1535 O O . ALA A 1 204 ? -0.247 1.292 -4.968 1.00 88.00 204 ALA A O 1
ATOM 1536 N N . ILE A 1 205 ? 0.143 0.718 -2.838 1.00 92.50 205 ILE A N 1
ATOM 1537 C CA . ILE A 1 205 ? -0.258 2.023 -2.302 1.00 92.50 205 ILE A CA 1
ATOM 1538 C C . ILE A 1 205 ? 0.682 3.169 -2.725 1.00 92.50 205 ILE A C 1
ATOM 1540 O O . ILE A 1 205 ? 0.228 4.301 -2.857 1.00 92.50 205 ILE A O 1
ATOM 1544 N N . GLU A 1 206 ? 1.968 2.901 -2.990 1.00 90.75 206 GLU A N 1
ATOM 1545 C CA . GLU A 1 206 ? 2.903 3.906 -3.533 1.00 90.75 206 GLU A CA 1
ATOM 1546 C C . GLU A 1 206 ? 2.607 4.248 -4.984 1.00 90.75 206 GLU A C 1
ATOM 1548 O O . GLU A 1 206 ? 2.700 5.417 -5.355 1.00 90.75 206 GLU A O 1
ATOM 1553 N N . MET A 1 207 ? 2.281 3.237 -5.793 1.00 87.44 207 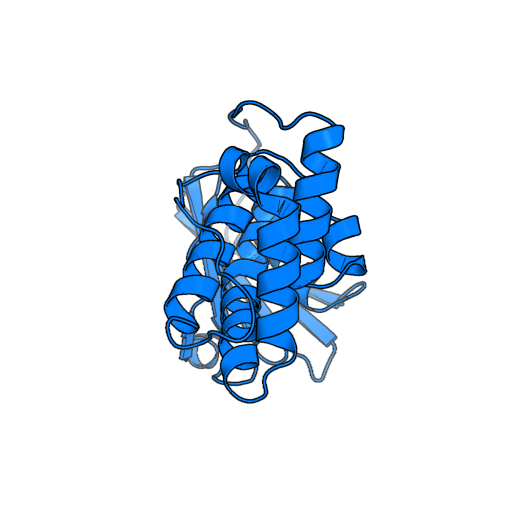MET A N 1
ATOM 1554 C CA . MET A 1 207 ? 1.918 3.416 -7.199 1.00 87.44 207 MET A CA 1
ATOM 1555 C C . MET A 1 207 ? 0.577 4.133 -7.312 1.00 87.44 207 MET A C 1
ATOM 1557 O O . MET A 1 207 ? 0.519 5.197 -7.923 1.00 87.44 207 MET A O 1
ATOM 1561 N N . ALA A 1 208 ? -0.436 3.671 -6.574 1.00 89.00 208 ALA A N 1
ATOM 1562 C CA . ALA A 1 208 ? -1.733 4.334 -6.488 1.00 89.00 208 ALA A CA 1
ATOM 1563 C C . ALA A 1 208 ? -1.603 5.792 -6.026 1.00 89.00 208 ALA A C 1
ATOM 1565 O O . ALA A 1 208 ? -2.171 6.696 -6.634 1.00 89.00 208 ALA A O 1
ATOM 1566 N N . SER A 1 209 ? -0.804 6.062 -4.986 1.00 91.69 209 SER A N 1
ATOM 1567 C CA . SER A 1 209 ? -0.553 7.430 -4.515 1.00 91.69 209 SER A CA 1
ATOM 1568 C C . SER A 1 209 ? 0.179 8.294 -5.546 1.00 91.69 209 SER A C 1
ATOM 1570 O O . SER A 1 209 ? 0.027 9.517 -5.526 1.00 91.69 209 SER A O 1
ATOM 1572 N N . ALA A 1 210 ? 1.037 7.698 -6.371 1.00 88.06 210 ALA A N 1
ATOM 1573 C CA . ALA A 1 210 ? 1.766 8.389 -7.429 1.00 88.06 210 ALA A CA 1
ATOM 1574 C C . ALA A 1 210 ? 0.971 8.475 -8.740 1.00 88.06 210 ALA A C 1
ATOM 1576 O O . ALA A 1 210 ? 1.414 9.148 -9.668 1.00 88.06 210 ALA A O 1
ATOM 1577 N N . ASP A 1 211 ? -0.206 7.846 -8.781 1.00 86.00 211 ASP A N 1
ATOM 1578 C CA . ASP A 1 211 ? -1.096 7.780 -9.931 1.00 86.00 211 ASP A CA 1
ATOM 1579 C C . ASP A 1 211 ? -0.452 7.062 -11.139 1.00 86.00 211 ASP A C 1
ATOM 1581 O O . ASP A 1 211 ? -0.610 7.490 -12.283 1.00 86.00 211 ASP A O 1
ATOM 1585 N N . ILE A 1 212 ? 0.290 5.980 -10.865 1.00 80.44 212 ILE A N 1
ATOM 1586 C CA . ILE A 1 212 ? 1.048 5.152 -11.829 1.00 80.44 212 ILE A CA 1
ATOM 1587 C C . ILE A 1 212 ? 0.388 3.787 -11.982 1.00 80.44 212 ILE A C 1
ATOM 1589 O O . ILE A 1 212 ? 0.048 3.200 -10.935 1.00 80.44 212 ILE A O 1
#

Sequence (212 aa):
MFVESFTVTATPVLLKDGGIFLDGWRVGYSGQHAAAFVHDADGRTYAAYFDAERGKVISFGDVGGRIHPAIEGWARRFGPPVDIILKADPAARAPANLPQATAATPSPGEQVELRKVAASIWNGSLAASWNMNAEVGDILGTVTHEIMECSAAFNLVPKPVGWVPGWSYVTKSALSIVAYVTGVSRDRQYKGCVNSAAANWRSAIEMASADI

Organism: Stigmatella aurantiaca (strain DW4/3-1) (NCBI:txid378806)

Foldseek 3Di:
DQVQAAPDKFDWDQAQQRKIKIKGGDVPPLQAWMKIWIQGPVGWIKIWIAHNVQQAIEIETADDQDHDVLVVLVSPVNDPDRHYHYDYDPDDDDDDDDDADDDDFDDPLLLVLLLLLVCLLQNNVVSVPFDSGFQLLQLSLVLLVQLCVLVVVDDPADADPDRDGTNVSSSVCSVSSSRVSNSLCPDPVSVVSSVVSCSSCSSVSSSVRVSD

Radius of gyration: 17.94 Å; chains: 1; bounding box: 46×34×51 Å